Protein AF-A0A1F9UX67-F1 (afdb_monomer_lite)

pLDDT: mean 84.59, std 18.16, range [32.81, 98.56]

Secondary structure (DSSP, 8-state):
----------PPPGGGBPPPPTTPEEEEEEEEESSPEEP--S---TTSHHHHHHHHHHH-SS--HHHHHHHHHHHHHHT--EETTTEEEEEHHHHHHHHHHHHGGGT-HHHHHHHEEESBSEEEPB-SS--SHHHHHHHT-EEEEEEE--SSS-SEEEEEEEEESS-EEEEEEEE-TTTS-HHHHHHHHHHHTTT-SSSSBHHHH--SB--EEEEE-S---BPP---TT------HHHHHHHHHHHHHHHT--

Foldseek 3Di:
DDDDPPPPPQDDWQVQFDDFDAQWKKWKKKWWDPFKAWFADPPADCPDPLNVLLVVLVPDPDADPVSVVSNQLSLAVSRFCQDPQQFGWDAQVQVLVLLLVLLVVVPLSVLSVPWKDFGGRTWRKDDPFDRDSVRQVVVPQKDWDWDADPDPDGDTDIHITGIGGTIMTMIMMIGNCVRANPVSSVSSQQSSLCFFTHPQTCNPNVHDHRHTDMDIDPDIDRDDDPPPDPDPDTDPSRVVVVVVVVVVVVVVD

Sequence (253 aa):
MKGKNEEQKVVVPSWYRRVVPEGYVRADLHLEGRSPLLMNSGETDPDSDDYRAFEALSKARSKTVEQKAQLRRLEWSLALYLDADLGPYIPAKNVQEMLRESATKWRRGADVSRSLVVVEYRIPLLYDGPRDEAGLWAAGYRYTTLVANAGAGSGRVQRCRPEFADWSLDATLAFDPEDLDEHLLRMVVERSQKYGLGDYRQGKSGGPYGAFAASLSESYTVLGDPTPNGEKVRDATEEKAHAVKVARIQTVT

Structure (mmCIF, N/CA/C/O backbone):
data_AF-A0A1F9UX67-F1
#
_entry.id   AF-A0A1F9UX67-F1
#
loop_
_atom_site.group_PDB
_atom_site.id
_atom_site.type_symbol
_atom_site.label_atom_id
_atom_site.label_alt_id
_atom_site.label_comp_id
_atom_site.label_asym_id
_atom_site.label_entity_id
_atom_site.label_seq_id
_atom_site.pdbx_PDB_ins_code
_atom_site.Cartn_x
_atom_site.Cartn_y
_atom_site.Cartn_z
_atom_site.occupancy
_atom_site.B_iso_or_equiv
_atom_site.auth_seq_id
_atom_site.auth_comp_id
_atom_site.auth_asym_id
_atom_site.auth_atom_id
_atom_site.pdbx_PDB_model_num
ATOM 1 N N . MET A 1 1 ? 1.103 -36.429 4.618 1.00 34.00 1 MET A N 1
ATOM 2 C CA . MET A 1 1 ? 0.504 -36.282 3.275 1.00 34.00 1 MET A CA 1
ATOM 3 C C . MET A 1 1 ? 0.589 -34.814 2.8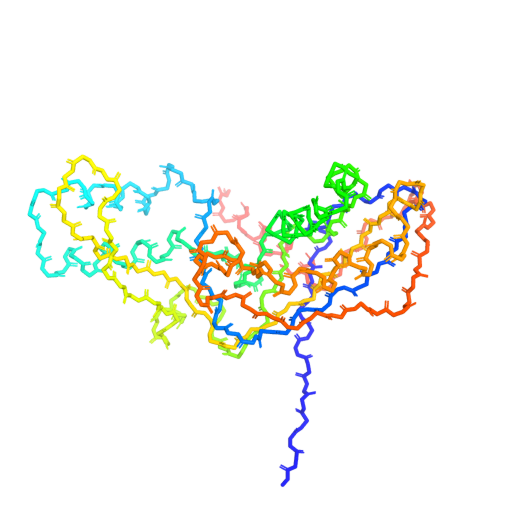97 1.00 34.00 1 MET A C 1
ATOM 5 O O . MET A 1 1 ? 0.012 -33.998 3.599 1.00 34.00 1 MET A O 1
ATOM 9 N N . LYS A 1 2 ? 1.407 -34.472 1.895 1.00 33.38 2 LYS A N 1
ATOM 10 C CA . LYS A 1 2 ? 1.588 -33.094 1.416 1.00 33.38 2 LYS A CA 1
ATOM 11 C C . LYS A 1 2 ? 0.414 -32.753 0.493 1.00 33.38 2 LYS A C 1
ATOM 13 O O . LYS A 1 2 ? 0.302 -33.349 -0.574 1.00 33.38 2 LYS A O 1
ATOM 18 N N . GLY A 1 3 ? -0.479 -31.875 0.946 1.00 34.06 3 GLY A N 1
ATOM 19 C CA . GLY A 1 3 ? -1.544 -31.303 0.123 1.00 34.06 3 GLY A CA 1
ATOM 20 C C . GLY A 1 3 ? -0.951 -30.310 -0.871 1.00 34.06 3 GLY A C 1
ATOM 21 O O . GLY A 1 3 ? -0.050 -29.552 -0.523 1.00 34.06 3 GLY A O 1
ATOM 22 N N . LYS A 1 4 ? -1.405 -30.387 -2.121 1.00 32.81 4 LYS A N 1
ATOM 23 C CA . LYS A 1 4 ? -1.006 -29.514 -3.226 1.00 32.81 4 LYS A CA 1
ATOM 24 C C . LYS A 1 4 ? -1.393 -28.064 -2.905 1.00 32.81 4 LYS A C 1
ATOM 26 O O . LYS A 1 4 ? -2.566 -27.803 -2.665 1.00 32.81 4 LYS A O 1
ATOM 31 N N . ASN A 1 5 ? -0.424 -27.150 -2.951 1.00 33.84 5 ASN A N 1
ATOM 32 C CA . ASN A 1 5 ? -0.686 -25.726 -3.154 1.00 33.84 5 ASN A CA 1
ATOM 33 C C . ASN A 1 5 ? -1.224 -25.567 -4.582 1.00 33.84 5 ASN A C 1
ATOM 35 O O . ASN A 1 5 ? -0.446 -25.530 -5.533 1.00 33.84 5 ASN A O 1
ATOM 39 N N . GLU A 1 6 ? -2.543 -25.539 -4.749 1.00 34.16 6 GLU A N 1
ATOM 40 C CA . GLU A 1 6 ? -3.128 -24.859 -5.902 1.00 34.16 6 GLU A CA 1
ATOM 41 C C . GLU A 1 6 ? -3.001 -23.360 -5.622 1.00 34.16 6 GLU A C 1
ATOM 43 O O . GLU A 1 6 ? -3.746 -22.804 -4.819 1.00 34.16 6 GLU A O 1
ATOM 48 N N . GLU A 1 7 ? -2.000 -22.719 -6.232 1.00 38.84 7 GLU A N 1
ATOM 49 C CA . GLU A 1 7 ? -1.926 -21.261 -6.320 1.00 38.84 7 GLU A CA 1
ATOM 50 C C . GLU A 1 7 ? -3.250 -20.762 -6.906 1.00 38.84 7 GLU A C 1
ATOM 52 O O . GLU A 1 7 ? -3.538 -20.963 -8.089 1.00 38.84 7 GLU A O 1
ATOM 57 N N . GLN A 1 8 ? -4.085 -20.128 -6.079 1.00 39.56 8 GLN A N 1
ATOM 58 C CA . GLN A 1 8 ? -5.226 -19.366 -6.567 1.00 39.56 8 GLN A CA 1
ATOM 59 C C . GLN A 1 8 ? -4.688 -18.186 -7.375 1.00 39.56 8 GLN A C 1
ATOM 61 O O . GLN A 1 8 ? -4.456 -17.097 -6.853 1.00 39.56 8 GLN A O 1
ATOM 66 N N . LYS A 1 9 ? -4.463 -18.410 -8.669 1.00 43.53 9 LYS A N 1
ATOM 67 C CA . LYS A 1 9 ? -4.059 -17.364 -9.600 1.00 43.53 9 LYS A CA 1
ATOM 68 C C . LYS A 1 9 ? -5.270 -16.469 -9.848 1.00 43.53 9 LYS A C 1
ATOM 70 O O . LYS A 1 9 ? -6.136 -16.787 -10.662 1.00 43.53 9 LYS A O 1
ATOM 75 N N . VAL A 1 10 ? -5.372 -15.379 -9.091 1.00 54.31 10 VAL A N 1
ATOM 76 C CA . VAL A 1 10 ? -6.428 -14.380 -9.278 1.00 54.31 10 VAL A CA 1
ATOM 77 C C . VAL A 1 10 ? -6.214 -13.715 -10.638 1.00 54.31 10 VAL A C 1
ATOM 79 O O . VAL A 1 10 ? -5.208 -13.046 -10.864 1.00 54.31 10 VAL A O 1
ATOM 82 N N . VAL A 1 11 ? -7.142 -13.925 -11.573 1.00 56.88 11 VAL A N 1
ATOM 83 C CA . VAL A 1 11 ? -7.076 -13.327 -12.913 1.00 56.88 11 VAL A CA 1
ATOM 84 C C . VAL A 1 11 ? -7.574 -11.886 -12.837 1.00 56.88 11 VAL A C 1
ATOM 86 O O . VAL A 1 11 ? -8.738 -11.653 -12.521 1.00 56.88 11 VAL A O 1
ATOM 89 N N . VAL A 1 12 ? -6.703 -10.922 -13.147 1.00 57.09 12 VAL A N 1
ATOM 90 C CA . VAL A 1 12 ? -7.064 -9.498 -13.229 1.00 57.09 12 VAL A CA 1
ATOM 91 C C . VAL A 1 12 ? -7.712 -9.204 -14.590 1.00 57.09 12 VAL A C 1
ATOM 93 O O . VAL A 1 12 ? -7.031 -9.378 -15.610 1.00 57.09 12 VAL A O 1
ATOM 96 N N . PRO A 1 13 ? -8.977 -8.730 -14.629 1.00 63.38 13 PRO A N 1
ATOM 97 C CA . PRO A 1 13 ? -9.662 -8.364 -15.872 1.00 63.38 13 PRO A CA 1
ATOM 98 C C . PRO A 1 13 ? -8.884 -7.326 -16.695 1.00 63.38 13 PRO A C 1
ATOM 100 O O . PRO A 1 13 ? -8.295 -6.401 -16.129 1.00 63.38 13 PRO A O 1
ATOM 103 N N . SER A 1 14 ? -8.922 -7.392 -18.031 1.00 54.53 14 SER A N 1
ATOM 104 C CA . SER A 1 14 ? -8.132 -6.483 -18.883 1.00 54.53 14 SER A CA 1
ATOM 105 C C . SER A 1 14 ? -8.503 -5.006 -18.765 1.00 54.53 14 SER A C 1
ATOM 107 O O . SER A 1 14 ? -7.655 -4.160 -19.029 1.00 54.53 14 SER A O 1
ATOM 109 N N . TRP A 1 15 ? -9.726 -4.648 -18.355 1.00 59.50 15 TRP A N 1
ATOM 110 C CA . TRP A 1 15 ? -10.087 -3.235 -18.139 1.00 59.50 15 TRP A CA 1
ATOM 111 C C . TRP A 1 15 ? -9.458 -2.634 -16.881 1.00 59.50 15 TRP A C 1
ATOM 113 O O . TRP A 1 15 ? -9.508 -1.420 -16.706 1.00 59.50 15 TRP A O 1
ATOM 123 N N . TYR A 1 16 ? -8.864 -3.459 -16.017 1.00 63.25 16 TYR A N 1
ATOM 124 C CA . TYR A 1 16 ? -8.011 -2.982 -14.937 1.00 63.25 16 TYR A CA 1
ATOM 125 C C . TYR A 1 16 ? -6.567 -2.777 -15.387 1.00 63.25 16 TYR A C 1
ATOM 127 O O . TYR A 1 16 ? -5.761 -2.338 -14.576 1.00 63.25 16 TYR A O 1
ATOM 135 N N . ARG A 1 17 ? -6.213 -3.057 -16.646 1.00 75.75 17 ARG A N 1
ATOM 136 C CA . ARG A 1 17 ? -4.850 -2.861 -17.140 1.00 75.75 17 ARG A CA 1
ATOM 137 C C . ARG A 1 17 ? -4.680 -1.472 -17.739 1.00 75.75 17 ARG A C 1
ATOM 139 O O . ARG A 1 17 ? -5.518 -0.997 -18.504 1.00 75.75 17 ARG A O 1
ATOM 146 N N . ARG A 1 18 ? -3.574 -0.820 -17.396 1.00 77.56 18 ARG A N 1
ATOM 147 C CA . ARG A 1 18 ? -3.122 0.416 -18.030 1.00 77.56 18 ARG A CA 1
ATOM 148 C C . ARG A 1 18 ? -2.634 0.112 -19.443 1.00 77.56 18 ARG A C 1
ATOM 150 O O . ARG A 1 18 ? -2.063 -0.948 -19.699 1.00 77.56 18 ARG A O 1
ATOM 157 N N . VAL A 1 19 ? -2.836 1.071 -20.345 1.00 79.38 19 VAL A N 1
ATOM 158 C CA . VAL A 1 19 ? -2.197 1.044 -21.664 1.00 79.38 19 VAL A CA 1
ATOM 159 C C . VAL A 1 19 ? -0.695 1.171 -21.447 1.00 79.38 19 VAL A C 1
ATOM 161 O O . VAL A 1 19 ? -0.238 2.111 -20.797 1.00 79.38 19 VAL A O 1
ATOM 164 N N . VAL A 1 20 ? 0.052 0.202 -21.962 1.00 83.81 20 VAL A N 1
ATOM 165 C CA . VAL A 1 20 ? 1.512 0.213 -21.937 1.00 83.81 20 VAL A CA 1
ATOM 166 C C . VAL A 1 20 ? 1.990 0.738 -23.290 1.00 83.81 20 VAL A C 1
ATOM 168 O O . VAL A 1 20 ? 1.523 0.212 -24.303 1.00 83.81 20 VAL A O 1
ATOM 171 N N . PRO A 1 21 ? 2.859 1.764 -23.330 1.00 82.06 21 PRO A N 1
ATOM 172 C CA . PRO A 1 21 ? 3.414 2.246 -24.587 1.00 82.06 21 PRO A CA 1
ATOM 173 C C . PRO A 1 21 ? 4.214 1.163 -25.320 1.00 82.06 21 PRO A C 1
ATOM 175 O O . PRO A 1 21 ? 4.716 0.212 -24.717 1.00 82.06 21 PRO A O 1
ATOM 178 N N . GLU A 1 22 ? 4.326 1.322 -26.633 1.00 81.88 22 GLU A N 1
ATOM 179 C CA . GLU A 1 22 ? 5.158 0.465 -27.477 1.00 81.88 22 GLU A CA 1
ATOM 180 C C . GLU A 1 22 ? 6.637 0.557 -27.063 1.00 81.88 22 GLU A C 1
ATOM 182 O O . GLU A 1 22 ? 7.082 1.581 -26.544 1.00 81.88 22 GLU A O 1
ATOM 187 N N . GLY A 1 23 ? 7.396 -0.527 -27.248 1.00 84.62 23 GLY A N 1
ATOM 188 C CA . GLY A 1 23 ? 8.825 -0.573 -26.917 1.00 84.62 23 GLY A CA 1
ATOM 189 C C . GLY A 1 23 ? 9.136 -0.778 -25.431 1.00 84.62 23 GLY A C 1
ATOM 190 O O . GLY A 1 23 ? 10.286 -1.041 -25.079 1.00 84.62 23 GLY A O 1
ATOM 191 N N . TYR A 1 24 ? 8.126 -0.741 -24.557 1.00 91.06 24 TYR A N 1
ATOM 192 C CA . TYR A 1 24 ? 8.314 -1.032 -23.139 1.00 91.06 24 TYR A CA 1
ATOM 193 C C . TYR A 1 24 ? 8.654 -2.509 -22.917 1.00 91.06 24 TYR A C 1
ATOM 195 O O . TYR A 1 24 ? 8.110 -3.420 -23.554 1.00 91.06 24 TYR A O 1
ATOM 203 N N . VAL A 1 25 ? 9.520 -2.741 -21.938 1.00 90.75 25 VAL A N 1
ATOM 204 C CA . VAL A 1 25 ? 9.939 -4.066 -21.487 1.00 90.75 25 VAL A CA 1
ATOM 205 C C . VAL A 1 25 ? 9.123 -4.464 -20.263 1.00 90.75 25 VAL A C 1
ATOM 207 O O . VAL A 1 25 ? 8.974 -3.672 -19.332 1.00 90.75 25 VAL A O 1
ATOM 210 N N . ARG A 1 26 ? 8.590 -5.692 -20.242 1.00 90.38 26 ARG A N 1
ATOM 211 C CA . ARG A 1 26 ? 7.876 -6.228 -19.071 1.00 90.38 26 ARG A CA 1
ATOM 212 C C . ARG A 1 26 ? 8.790 -6.929 -18.076 1.00 90.38 26 ARG A C 1
ATOM 214 O O . ARG A 1 26 ? 9.755 -7.566 -18.477 1.00 90.38 26 ARG A O 1
ATOM 221 N N . ALA A 1 27 ? 8.424 -6.871 -16.800 1.00 91.50 27 ALA A N 1
ATOM 222 C CA . ALA A 1 27 ? 9.000 -7.670 -15.726 1.00 91.50 27 ALA A CA 1
ATOM 223 C C . ALA A 1 27 ? 7.916 -8.011 -14.695 1.00 91.50 27 ALA A C 1
ATOM 225 O O . ALA A 1 27 ? 7.171 -7.118 -14.292 1.00 91.50 27 ALA A O 1
ATOM 226 N N . ASP A 1 28 ? 7.843 -9.257 -14.230 1.00 94.06 28 ASP A N 1
ATOM 227 C CA . ASP A 1 28 ? 6.903 -9.616 -13.165 1.00 94.06 28 ASP A CA 1
ATOM 228 C C . ASP A 1 28 ? 7.559 -9.420 -11.798 1.00 94.06 28 ASP A C 1
ATOM 230 O O . ASP A 1 28 ? 8.656 -9.918 -11.537 1.00 94.06 28 ASP A O 1
ATOM 234 N N . LEU A 1 29 ? 6.883 -8.657 -10.941 1.00 96.38 29 LEU A N 1
ATOM 235 C CA . LEU A 1 29 ? 7.265 -8.347 -9.571 1.00 96.38 29 LEU A CA 1
ATOM 236 C C . LEU A 1 29 ? 6.445 -9.201 -8.612 1.00 96.38 29 LEU A C 1
ATOM 238 O O . LEU A 1 29 ? 5.222 -9.083 -8.575 1.00 96.38 29 LEU A O 1
ATOM 242 N N . HIS A 1 30 ? 7.137 -9.956 -7.768 1.00 97.62 30 HIS A N 1
ATOM 243 C CA . HIS A 1 30 ? 6.536 -10.651 -6.639 1.00 97.62 30 HIS A CA 1
ATOM 244 C C . HIS A 1 30 ? 6.985 -10.009 -5.326 1.00 97.62 30 HIS A C 1
ATOM 246 O O . HIS A 1 30 ? 8.184 -9.784 -5.118 1.00 97.62 30 HIS A O 1
ATOM 252 N N . LEU A 1 31 ? 6.032 -9.731 -4.433 1.00 98.25 31 LEU A N 1
ATOM 253 C CA . LEU A 1 31 ? 6.299 -9.308 -3.058 1.00 98.25 31 LEU A CA 1
ATOM 254 C C . LEU A 1 31 ? 5.730 -10.338 -2.079 1.00 98.25 31 LEU A C 1
ATOM 256 O O . LEU A 1 31 ? 4.528 -10.590 -2.081 1.00 98.25 31 LEU A O 1
ATOM 260 N N . GLU A 1 32 ? 6.576 -10.858 -1.193 1.00 98.38 32 GLU A N 1
ATOM 261 C CA . GLU A 1 32 ? 6.197 -11.776 -0.113 1.00 98.38 32 GLU A CA 1
ATOM 262 C C . GLU A 1 32 ? 6.297 -11.056 1.237 1.00 98.38 32 GLU A C 1
ATOM 264 O O . GLU A 1 32 ? 7.384 -10.626 1.638 1.00 98.38 32 GLU A O 1
ATOM 269 N N . GLY A 1 33 ? 5.181 -10.923 1.953 1.00 98.12 33 GLY A N 1
ATOM 270 C CA . GLY A 1 33 ? 5.116 -10.262 3.252 1.00 98.12 33 GLY A CA 1
ATOM 271 C C . GLY A 1 33 ? 6.052 -10.885 4.294 1.00 98.12 33 GLY A C 1
ATOM 272 O O . GLY A 1 33 ? 6.141 -12.099 4.456 1.00 98.12 33 GLY A O 1
ATOM 273 N N . ARG A 1 34 ? 6.766 -10.032 5.030 1.00 97.88 34 ARG A N 1
ATOM 274 C CA . ARG A 1 34 ? 7.631 -10.383 6.177 1.00 97.88 34 ARG A CA 1
ATOM 275 C C . ARG A 1 34 ? 7.162 -9.739 7.484 1.00 97.88 34 ARG A C 1
ATOM 277 O O . ARG A 1 34 ? 7.695 -10.040 8.548 1.00 97.88 34 ARG A O 1
ATOM 284 N N . SER A 1 35 ? 6.185 -8.843 7.404 1.00 97.62 35 SER A N 1
ATOM 285 C CA . SER A 1 35 ? 5.411 -8.338 8.534 1.00 97.62 35 SER A CA 1
ATOM 286 C C . SER A 1 35 ? 3.985 -8.018 8.076 1.00 97.62 35 SER A C 1
ATOM 288 O O . SER A 1 35 ? 3.759 -7.915 6.863 1.00 97.62 35 SER A O 1
ATOM 290 N N . PRO A 1 36 ? 3.027 -7.839 9.005 1.00 97.94 36 PRO A N 1
ATOM 291 C CA . PRO A 1 36 ? 1.651 -7.550 8.636 1.00 97.94 36 PRO A CA 1
ATOM 292 C C . PRO A 1 36 ? 1.540 -6.306 7.754 1.00 97.94 36 PRO A C 1
ATOM 294 O O . PRO A 1 36 ? 2.243 -5.312 7.956 1.00 97.94 36 PRO A O 1
ATOM 297 N N . LEU A 1 37 ? 0.638 -6.346 6.781 1.00 98.31 37 LEU A N 1
ATOM 298 C CA . LEU A 1 37 ? 0.294 -5.207 5.944 1.00 98.31 37 LEU A CA 1
ATOM 299 C C . LEU A 1 37 ? -0.857 -4.435 6.583 1.00 98.31 37 LEU A C 1
ATOM 301 O O . LEU A 1 37 ? -1.941 -4.981 6.786 1.00 98.31 37 LEU A O 1
ATOM 305 N N . LEU A 1 38 ? -0.639 -3.145 6.829 1.00 97.31 38 LEU A N 1
ATOM 306 C CA . LEU A 1 38 ? -1.680 -2.230 7.278 1.00 97.31 38 LEU A CA 1
ATOM 307 C C . LEU A 1 38 ? -2.227 -1.437 6.087 1.00 97.31 38 LEU A C 1
ATOM 309 O O . LEU A 1 38 ? -1.467 -0.778 5.371 1.00 97.31 38 LEU A O 1
ATOM 313 N N . MET A 1 39 ? -3.543 -1.466 5.882 1.00 97.38 39 MET A N 1
ATOM 314 C CA . MET A 1 39 ? -4.195 -0.641 4.864 1.00 97.38 39 MET A CA 1
ATOM 315 C C . MET A 1 39 ? -4.680 0.686 5.438 1.00 97.38 39 MET A C 1
ATOM 317 O O . MET A 1 39 ? -5.103 0.776 6.589 1.00 97.38 39 MET A O 1
ATOM 321 N N . ASN A 1 40 ? -4.649 1.716 4.597 1.00 95.06 40 ASN A N 1
ATOM 322 C CA . ASN A 1 40 ? -5.271 3.008 4.854 1.00 95.06 40 ASN A CA 1
ATOM 323 C C . ASN A 1 40 ? -5.654 3.627 3.505 1.00 95.06 40 ASN A C 1
ATOM 325 O O . ASN A 1 40 ? -4.858 4.344 2.893 1.00 95.06 40 ASN A O 1
ATOM 329 N N . SER A 1 41 ? -6.829 3.250 3.001 1.00 94.56 41 SER A N 1
ATOM 330 C CA . SER A 1 41 ? -7.336 3.721 1.716 1.00 94.56 41 SER A CA 1
ATOM 331 C C . SER A 1 41 ? -7.487 5.238 1.687 1.00 94.56 41 SER A C 1
ATOM 333 O O . SER A 1 41 ? -8.024 5.849 2.608 1.00 94.56 41 SER A O 1
ATOM 335 N N . GLY A 1 42 ? -6.968 5.839 0.616 1.00 87.44 42 GLY A N 1
ATOM 336 C CA . GLY A 1 42 ? -7.213 7.234 0.252 1.00 87.44 42 GLY A CA 1
ATOM 337 C C . GLY A 1 42 ? -8.228 7.379 -0.884 1.00 87.44 42 GLY A C 1
ATOM 338 O O . GLY A 1 42 ? -8.345 8.466 -1.436 1.00 87.44 42 GLY A O 1
ATOM 339 N N . GLU A 1 43 ? -8.898 6.288 -1.269 1.00 87.56 43 GLU A N 1
ATOM 340 C CA . GLU A 1 43 ? -9.853 6.226 -2.389 1.00 87.56 43 GLU A CA 1
ATOM 341 C C . GLU A 1 43 ? -11.316 6.284 -1.918 1.00 87.56 43 GLU A C 1
ATOM 343 O O . GLU A 1 43 ? -12.232 6.112 -2.716 1.00 87.56 43 GLU A O 1
ATOM 348 N N . THR A 1 44 ? -11.542 6.516 -0.622 1.00 86.75 44 THR A N 1
ATOM 349 C CA . THR A 1 44 ? -12.874 6.679 -0.038 1.00 86.75 44 THR A CA 1
ATOM 350 C C . THR A 1 44 ? -13.650 7.805 -0.718 1.00 86.75 44 THR A C 1
ATOM 352 O O . THR A 1 44 ? -13.160 8.932 -0.794 1.00 86.75 44 THR A O 1
ATOM 355 N N . ASP A 1 45 ? -14.883 7.518 -1.133 1.00 88.69 45 ASP A N 1
ATOM 356 C CA . ASP A 1 45 ? -15.810 8.531 -1.634 1.00 88.69 45 ASP A CA 1
ATOM 357 C C . ASP A 1 45 ? -16.319 9.417 -0.475 1.00 88.69 45 ASP A C 1
ATOM 359 O O . ASP A 1 45 ? -17.013 8.906 0.418 1.00 88.69 45 ASP A O 1
ATOM 363 N N . PRO A 1 46 ? -15.998 10.727 -0.457 1.00 88.62 46 PRO A N 1
ATOM 364 C CA . PRO A 1 46 ? -16.451 11.642 0.588 1.00 88.62 46 PRO A CA 1
ATOM 365 C C . PRO A 1 46 ? -17.967 11.892 0.566 1.00 88.62 46 PRO A C 1
ATOM 367 O O . PRO A 1 46 ? -18.515 12.390 1.549 1.00 88.62 46 PRO A O 1
ATOM 370 N N . ASP A 1 47 ? -18.660 11.545 -0.520 1.00 91.12 47 ASP A N 1
ATOM 371 C CA . ASP A 1 47 ? -20.113 11.675 -0.632 1.00 91.12 47 ASP A CA 1
ATOM 372 C C . ASP A 1 47 ? -20.875 10.394 -0.279 1.00 91.12 47 ASP A C 1
ATOM 374 O O . ASP A 1 47 ? -22.108 10.414 -0.215 1.00 91.12 47 ASP A O 1
ATOM 378 N N . SER A 1 48 ? -20.162 9.306 0.021 1.00 92.62 48 SER A N 1
ATOM 379 C CA . SER A 1 48 ? -20.775 8.050 0.449 1.00 92.62 48 SER A CA 1
ATOM 380 C C . SER A 1 48 ? -21.491 8.178 1.797 1.00 92.62 48 SER A C 1
ATOM 382 O O . SER A 1 48 ? -21.072 8.914 2.700 1.00 92.62 48 SER A O 1
ATOM 384 N N . ASP A 1 49 ? -22.564 7.403 1.963 1.00 94.75 49 ASP A N 1
ATOM 385 C CA . ASP A 1 49 ? -23.320 7.355 3.217 1.00 94.75 49 ASP A CA 1
ATOM 386 C C . ASP A 1 49 ? -22.444 6.905 4.394 1.00 94.75 49 ASP A C 1
ATOM 388 O O . ASP A 1 49 ? -22.543 7.466 5.489 1.00 94.75 49 ASP A O 1
ATOM 392 N N . ASP A 1 50 ? -21.522 5.968 4.162 1.00 93.31 50 ASP A N 1
ATOM 393 C CA . ASP A 1 50 ? -20.580 5.496 5.179 1.00 93.31 50 ASP A CA 1
ATOM 394 C C . ASP A 1 50 ? -19.603 6.591 5.619 1.00 93.31 50 ASP A C 1
ATOM 396 O O . ASP A 1 50 ? -19.348 6.742 6.820 1.00 93.31 50 ASP A O 1
ATOM 400 N N . TYR A 1 51 ? -19.091 7.405 4.687 1.00 94.94 51 TYR A N 1
ATOM 401 C CA . TYR A 1 51 ? -18.233 8.539 5.034 1.00 94.94 51 TYR A CA 1
ATOM 402 C C . TYR A 1 51 ? -19.000 9.603 5.824 1.00 94.94 51 TYR A C 1
ATOM 404 O O . TYR A 1 51 ? -18.523 10.072 6.861 1.00 94.94 51 TYR A O 1
ATOM 412 N N . ARG A 1 52 ? -20.226 9.940 5.404 1.00 95.12 52 ARG A N 1
ATOM 413 C CA . ARG A 1 52 ? -21.090 10.887 6.130 1.00 95.12 52 ARG A CA 1
ATOM 414 C C . ARG A 1 52 ? -21.426 10.385 7.535 1.00 95.12 52 ARG A C 1
ATOM 416 O O . ARG A 1 52 ? -21.358 11.155 8.497 1.00 95.12 52 ARG A O 1
ATOM 423 N N . ALA A 1 53 ? -21.732 9.096 7.682 1.00 95.50 53 ALA A N 1
ATOM 424 C CA . ALA A 1 53 ? -21.975 8.466 8.978 1.00 95.50 53 ALA A CA 1
ATOM 425 C C . ALA A 1 53 ? -20.719 8.485 9.865 1.00 95.50 53 ALA A C 1
ATOM 427 O O . ALA A 1 53 ? -20.802 8.797 11.059 1.00 95.50 53 ALA A O 1
ATOM 428 N N . PHE A 1 54 ? -19.547 8.205 9.286 1.00 95.69 54 PHE A N 1
ATOM 429 C CA . PHE A 1 54 ? -18.261 8.287 9.975 1.00 95.69 54 PHE A CA 1
ATOM 430 C C . PHE A 1 54 ? -17.983 9.711 10.465 1.00 95.69 54 PHE A C 1
ATOM 432 O O . PHE A 1 54 ? -17.664 9.907 11.640 1.00 95.69 54 PHE A O 1
ATOM 439 N N . GLU A 1 55 ? -18.153 10.715 9.605 1.00 94.38 55 GLU A N 1
ATOM 440 C CA . GLU A 1 55 ? -17.964 12.120 9.956 1.00 94.38 55 GLU A CA 1
ATOM 441 C C . GLU A 1 55 ? -18.898 12.553 11.089 1.00 94.38 55 GLU A C 1
ATOM 443 O O . GLU A 1 55 ? -18.432 13.114 12.087 1.00 94.38 55 GLU A O 1
ATOM 448 N N . ALA A 1 56 ? -20.195 12.256 10.967 1.00 94.38 56 ALA A N 1
ATOM 449 C CA . ALA A 1 56 ? -21.200 12.606 11.965 1.00 94.38 56 ALA A CA 1
ATOM 450 C C . ALA A 1 56 ? -20.864 12.000 13.336 1.00 94.38 56 ALA A C 1
ATOM 452 O O . ALA A 1 56 ? -20.854 12.703 14.352 1.00 94.38 56 ALA A O 1
ATOM 453 N N . LEU A 1 57 ? -20.510 10.710 13.369 1.00 94.81 57 LEU A N 1
ATOM 454 C CA . LEU A 1 57 ? -20.095 10.045 14.601 1.00 94.81 57 LEU A CA 1
ATOM 455 C C . LEU A 1 57 ? -18.786 10.628 15.132 1.00 94.81 57 LEU A C 1
ATOM 457 O O . LEU A 1 57 ? -18.703 10.930 16.322 1.00 94.81 57 LEU A O 1
ATOM 461 N N . SER A 1 58 ? -17.771 10.827 14.288 1.00 91.06 58 SER A N 1
ATOM 462 C CA . SER A 1 58 ? -16.451 11.311 14.714 1.00 91.06 58 SER A CA 1
ATOM 463 C C . SER A 1 58 ? -16.539 12.671 15.422 1.00 91.06 58 SER A C 1
ATOM 465 O O . SER A 1 58 ? -15.944 12.828 16.493 1.00 91.06 58 SER A O 1
ATOM 467 N N . LYS A 1 59 ? -17.383 13.584 14.919 1.00 90.75 59 LYS A N 1
ATOM 468 C CA . LYS A 1 59 ? -17.608 14.941 15.451 1.00 90.75 59 LYS A CA 1
ATOM 469 C C . LYS A 1 59 ? -18.533 14.983 16.680 1.00 90.75 59 LYS A C 1
ATOM 471 O O . LYS A 1 59 ? -18.569 15.996 17.377 1.00 90.75 59 LYS A O 1
ATOM 476 N N . ALA A 1 60 ? -19.247 13.899 17.000 1.00 90.44 60 ALA A N 1
ATOM 477 C CA . ALA A 1 60 ? -20.130 13.853 18.169 1.00 90.44 60 ALA A CA 1
ATOM 478 C C . ALA A 1 60 ? -19.351 14.055 19.487 1.00 90.44 60 ALA A C 1
ATOM 480 O O . ALA A 1 60 ? -18.366 13.352 19.741 1.00 90.44 60 ALA A O 1
ATOM 481 N N . ARG A 1 61 ? -19.807 14.988 20.342 1.00 85.12 61 ARG A N 1
ATOM 482 C CA . ARG A 1 61 ? -19.122 15.363 21.601 1.00 85.12 61 ARG A CA 1
ATOM 483 C C . ARG A 1 61 ? -19.008 14.209 22.595 1.00 85.12 61 ARG A C 1
ATOM 485 O O . ARG A 1 61 ? -17.968 14.035 23.221 1.00 85.12 61 ARG A O 1
ATOM 492 N N . SER A 1 62 ? -20.064 13.419 22.720 1.00 88.62 62 SER A N 1
ATOM 493 C CA . SER A 1 62 ? -20.094 12.183 23.494 1.00 88.62 62 SER A CA 1
ATOM 494 C C . SER A 1 62 ? -20.567 11.049 22.591 1.00 88.62 62 SER A C 1
ATOM 496 O O . SER A 1 62 ? -21.322 11.267 21.645 1.00 88.62 62 SER A O 1
ATOM 498 N N . LYS A 1 63 ? -20.064 9.841 22.849 1.00 91.62 63 LYS A N 1
ATOM 499 C CA . LYS A 1 63 ? -20.387 8.638 22.079 1.00 91.62 63 LYS A CA 1
ATOM 500 C C . LYS A 1 63 ? -20.715 7.507 23.044 1.00 91.62 63 LYS A C 1
ATOM 502 O O . LYS A 1 63 ? -19.926 7.268 23.968 1.00 91.62 63 LYS A O 1
ATOM 507 N N . THR A 1 64 ? -21.819 6.803 22.814 1.00 95.25 64 THR A N 1
ATOM 508 C CA . THR A 1 64 ? -22.127 5.548 23.515 1.00 95.25 64 THR A CA 1
ATOM 509 C C . THR A 1 64 ? -21.120 4.452 23.147 1.00 95.25 64 THR A C 1
ATOM 511 O O . THR A 1 64 ? -20.267 4.630 22.270 1.00 95.25 64 THR A O 1
ATOM 514 N N . VAL A 1 65 ? -21.181 3.305 23.827 1.00 93.50 65 VAL A N 1
ATOM 515 C CA . VAL A 1 65 ? -20.310 2.157 23.524 1.00 93.50 65 VAL A CA 1
ATOM 516 C C . VAL A 1 65 ? -20.569 1.644 22.103 1.00 93.50 65 VAL A C 1
ATOM 518 O O . VAL A 1 65 ? -19.627 1.365 21.360 1.00 93.50 65 VAL A O 1
ATOM 521 N N . GLU A 1 66 ? -21.832 1.626 21.698 1.00 95.88 66 GLU A N 1
ATOM 522 C CA . GLU A 1 66 ? -22.319 1.200 20.387 1.00 95.88 66 GLU A CA 1
ATOM 523 C C . GLU A 1 66 ? -21.857 2.177 19.306 1.00 95.88 66 GLU A C 1
ATOM 525 O O . GLU A 1 66 ? -21.294 1.763 18.297 1.00 95.88 66 GLU A O 1
ATOM 530 N N . GLN A 1 67 ? -21.979 3.485 19.548 1.00 95.00 67 GLN A N 1
ATOM 531 C CA . GLN A 1 67 ? -21.485 4.510 18.624 1.00 95.00 67 GLN A CA 1
ATOM 532 C C . GLN A 1 67 ? -19.963 4.445 18.449 1.00 95.00 67 GLN A C 1
ATOM 534 O O . GLN A 1 67 ? -19.458 4.651 17.348 1.00 95.00 67 GLN A O 1
ATOM 539 N N . LYS A 1 68 ? -19.209 4.124 19.511 1.00 93.62 68 LYS A N 1
ATOM 540 C CA . LYS A 1 68 ? -17.760 3.881 19.405 1.00 93.62 68 LYS A CA 1
ATOM 541 C C . LYS A 1 68 ? -17.459 2.628 18.584 1.00 93.62 68 LYS A C 1
ATOM 543 O O . LYS A 1 68 ? -16.498 2.633 17.821 1.00 93.62 68 LYS A O 1
ATOM 548 N N . ALA A 1 69 ? -18.245 1.563 18.735 1.00 94.19 69 ALA A N 1
ATOM 549 C CA . ALA A 1 69 ? -18.094 0.352 17.933 1.00 94.19 69 ALA A CA 1
ATOM 550 C C . ALA A 1 69 ? -18.401 0.607 16.452 1.00 94.19 69 ALA A C 1
ATOM 552 O O . ALA A 1 69 ? -17.594 0.231 15.602 1.00 94.19 69 ALA A O 1
ATOM 553 N N . GLN A 1 70 ? -19.486 1.325 16.162 1.00 96.06 70 GLN A N 1
ATOM 554 C CA . GLN A 1 70 ? -19.859 1.711 14.804 1.00 96.06 70 GLN A CA 1
ATOM 555 C C . GLN A 1 70 ? -18.801 2.605 14.160 1.00 96.06 70 GLN A C 1
ATOM 557 O O . GLN A 1 70 ? -18.399 2.364 13.026 1.00 96.06 70 GLN A O 1
ATOM 562 N N . LEU A 1 71 ? -18.280 3.590 14.899 1.00 95.56 71 LEU A N 1
ATOM 563 C CA . LEU A 1 71 ? -17.217 4.457 14.399 1.00 95.56 71 LEU A CA 1
ATOM 564 C C . LEU A 1 71 ? -15.975 3.653 13.992 1.00 95.56 71 LEU A C 1
ATOM 566 O O . LEU A 1 71 ? -15.411 3.913 12.937 1.00 95.56 71 LEU A O 1
ATOM 570 N N . ARG A 1 72 ? -15.575 2.651 14.789 1.00 95.62 72 ARG A N 1
ATOM 571 C CA . ARG A 1 72 ? -14.454 1.760 14.437 1.00 95.62 72 ARG A CA 1
ATOM 572 C C . ARG A 1 72 ? -14.746 0.923 13.197 1.00 95.62 72 ARG A C 1
ATOM 574 O O . ARG A 1 72 ? -13.852 0.749 12.378 1.00 95.62 72 ARG A O 1
ATOM 581 N N . ARG A 1 73 ? -15.970 0.401 13.066 1.00 96.75 73 ARG A N 1
ATOM 582 C CA . ARG A 1 73 ? -16.386 -0.399 11.906 1.00 96.75 73 ARG A CA 1
ATOM 583 C C . ARG A 1 73 ? -16.337 0.412 10.614 1.00 96.75 73 ARG A C 1
ATOM 585 O O . ARG A 1 73 ? -15.830 -0.098 9.617 1.00 96.75 73 ARG A O 1
ATOM 592 N N . LEU A 1 74 ? -16.846 1.644 10.652 1.00 96.75 74 LEU A N 1
ATOM 593 C CA . LEU A 1 74 ? -16.825 2.572 9.522 1.00 96.75 74 LEU A CA 1
ATOM 594 C C . LEU A 1 74 ? -15.395 2.994 9.193 1.00 96.75 74 LEU A C 1
ATOM 596 O O . LEU A 1 74 ? -14.982 2.904 8.049 1.00 96.75 74 LEU A O 1
ATOM 600 N N . GLU A 1 75 ? -14.603 3.372 10.199 1.00 96.38 75 GLU A N 1
ATOM 601 C CA . GLU A 1 75 ? -13.202 3.746 9.987 1.00 96.38 75 GLU A CA 1
ATOM 602 C C . GLU A 1 75 ? -12.392 2.620 9.328 1.00 96.38 75 GLU A C 1
ATOM 604 O O . GLU A 1 75 ? -11.593 2.874 8.430 1.00 96.38 75 GLU A O 1
ATOM 609 N N . TRP A 1 76 ? -12.610 1.380 9.769 1.00 97.88 76 TRP A N 1
ATOM 610 C CA . TRP A 1 76 ? -11.986 0.199 9.186 1.00 97.88 76 TRP A CA 1
ATOM 611 C C . TRP A 1 76 ? -12.435 -0.029 7.737 1.00 97.88 76 TRP A C 1
ATOM 613 O O . TRP A 1 76 ? -11.581 -0.259 6.886 1.00 97.88 76 TRP A O 1
ATOM 623 N N . SER A 1 77 ? -13.740 0.090 7.456 1.00 96.75 77 SER A N 1
ATOM 624 C CA . SER A 1 77 ? -14.310 -0.085 6.110 1.00 96.75 77 SER A CA 1
ATOM 625 C C . SER A 1 77 ? -13.734 0.929 5.129 1.00 96.75 77 SER A C 1
ATOM 627 O O . SER A 1 77 ? -13.151 0.564 4.114 1.00 96.75 77 SER A O 1
ATOM 629 N N . LEU A 1 78 ? -13.786 2.212 5.499 1.00 96.31 78 LEU A N 1
ATOM 630 C CA . LEU A 1 78 ? -13.306 3.312 4.665 1.00 96.31 78 LEU A CA 1
ATOM 631 C C . LEU A 1 78 ? -11.796 3.215 4.406 1.00 96.31 78 LEU A C 1
ATOM 633 O O . LEU A 1 78 ? -11.321 3.705 3.389 1.00 96.31 78 LEU A O 1
ATOM 637 N N . ALA A 1 79 ? -11.039 2.570 5.300 1.00 96.75 79 ALA A N 1
ATOM 638 C CA . ALA A 1 79 ? -9.605 2.350 5.154 1.00 96.75 79 ALA A CA 1
ATOM 639 C C . ALA A 1 79 ? -9.236 1.096 4.334 1.00 96.75 79 ALA A C 1
ATOM 641 O O . ALA A 1 79 ? -8.048 0.900 4.059 1.00 96.75 79 ALA A O 1
ATOM 642 N N . LEU A 1 80 ? -10.198 0.254 3.952 1.00 97.38 80 LEU A N 1
ATOM 643 C CA . LEU A 1 80 ? -9.966 -0.976 3.199 1.00 97.38 80 LEU A CA 1
ATOM 644 C C . LEU A 1 80 ? -9.898 -0.693 1.694 1.00 97.38 80 LEU A C 1
ATOM 646 O O . LEU A 1 80 ? -10.779 -0.057 1.123 1.00 97.38 80 LEU A O 1
ATOM 650 N N . TYR A 1 81 ? -8.856 -1.196 1.033 1.00 97.44 81 TYR A N 1
ATOM 651 C CA . TYR A 1 81 ? -8.847 -1.300 -0.425 1.00 97.44 81 TYR A CA 1
ATOM 652 C C . TYR A 1 81 ? -9.616 -2.560 -0.813 1.00 97.44 81 TYR A C 1
ATOM 654 O O . TYR A 1 81 ? -9.068 -3.659 -0.736 1.00 97.44 81 TYR A O 1
ATOM 662 N N . LEU A 1 82 ? -10.887 -2.404 -1.183 1.00 95.62 82 LEU A N 1
ATOM 663 C CA . LEU A 1 82 ? -11.772 -3.506 -1.543 1.00 95.62 82 LEU A CA 1
ATOM 664 C C . LEU A 1 82 ? -12.406 -3.263 -2.908 1.00 95.62 82 LEU A C 1
ATOM 666 O O . LEU A 1 82 ? -12.984 -2.209 -3.160 1.00 95.62 82 LEU A O 1
ATOM 670 N N . ASP A 1 83 ? -12.303 -4.256 -3.779 1.00 93.19 83 ASP A N 1
ATOM 671 C CA . ASP A 1 83 ? -12.998 -4.293 -5.056 1.00 93.19 83 ASP A CA 1
ATOM 672 C C . ASP A 1 83 ? -14.059 -5.396 -5.016 1.00 93.19 83 ASP A C 1
ATOM 674 O O . ASP A 1 83 ? -13.839 -6.451 -4.422 1.00 93.19 83 ASP A O 1
ATOM 678 N N . ALA A 1 84 ? -15.215 -5.159 -5.637 1.00 89.12 84 ALA A N 1
ATOM 679 C CA . ALA A 1 84 ? -16.328 -6.104 -5.593 1.00 89.12 84 ALA A CA 1
ATOM 680 C C . ALA A 1 84 ? -16.008 -7.442 -6.283 1.00 89.12 84 ALA A C 1
ATOM 682 O O . ALA A 1 84 ? -16.528 -8.472 -5.861 1.00 89.12 84 ALA A O 1
ATOM 683 N N . ASP A 1 85 ? -15.154 -7.427 -7.312 1.00 85.38 85 ASP A N 1
ATOM 684 C CA . ASP A 1 85 ? -14.803 -8.618 -8.086 1.00 85.38 85 ASP A CA 1
ATOM 685 C C . ASP A 1 85 ? -13.481 -9.233 -7.602 1.00 85.38 85 ASP A C 1
ATOM 687 O O . ASP A 1 85 ? -13.345 -10.455 -7.539 1.00 85.38 85 ASP A O 1
ATOM 691 N N . LEU A 1 86 ? -12.495 -8.399 -7.246 1.00 89.12 86 LEU A N 1
ATOM 692 C CA . LEU A 1 86 ? -11.165 -8.873 -6.833 1.00 89.12 86 LEU A CA 1
ATOM 693 C C . LEU A 1 86 ? -11.063 -9.172 -5.331 1.00 89.12 86 LEU A C 1
ATOM 695 O O . LEU A 1 86 ? -10.164 -9.907 -4.915 1.00 89.12 86 LEU A O 1
ATOM 699 N N . GLY A 1 87 ? -11.938 -8.611 -4.496 1.00 95.38 87 GLY A N 1
ATOM 700 C CA . GLY A 1 87 ? -11.736 -8.552 -3.049 1.00 95.38 87 GLY A CA 1
ATOM 701 C C . GLY A 1 87 ? -10.624 -7.563 -2.678 1.00 95.38 87 GLY A C 1
ATOM 702 O O . GLY A 1 87 ? -10.455 -6.549 -3.366 1.00 95.38 87 GLY A O 1
ATOM 703 N N . PRO A 1 88 ? -9.866 -7.800 -1.588 1.00 97.56 88 PRO A N 1
ATOM 704 C CA . PRO A 1 88 ? -8.813 -6.880 -1.190 1.00 97.56 88 PRO A CA 1
ATOM 705 C C . PRO A 1 88 ? -7.720 -6.745 -2.240 1.00 97.56 88 PRO A C 1
ATOM 707 O O . PRO A 1 88 ? -7.280 -7.731 -2.840 1.00 97.56 88 PRO A O 1
ATOM 710 N N . TYR A 1 89 ? -7.271 -5.512 -2.443 1.00 97.50 89 TYR A N 1
ATOM 711 C CA . TYR A 1 89 ? -6.269 -5.176 -3.446 1.00 97.50 89 TYR A CA 1
ATOM 712 C C . TYR A 1 89 ? -5.278 -4.129 -2.935 1.00 97.50 89 TYR A C 1
ATOM 714 O O . TYR A 1 89 ? -5.473 -3.497 -1.901 1.00 97.50 89 TYR A O 1
ATOM 722 N N . ILE A 1 90 ? -4.203 -3.926 -3.687 1.00 97.81 90 ILE A N 1
ATOM 723 C CA . ILE A 1 90 ? -3.285 -2.802 -3.551 1.00 97.81 90 ILE A CA 1
ATOM 724 C C . ILE A 1 90 ? -3.385 -1.942 -4.810 1.00 97.81 90 ILE A C 1
ATOM 726 O O . ILE A 1 90 ? -3.240 -2.462 -5.918 1.00 97.81 90 ILE A O 1
ATOM 730 N N . PRO A 1 91 ? -3.620 -0.625 -4.689 1.00 96.81 91 PRO A N 1
ATOM 731 C CA . PRO A 1 91 ? -3.575 0.259 -5.843 1.00 96.81 91 PRO A CA 1
ATOM 732 C C . PRO A 1 91 ? -2.188 0.267 -6.484 1.00 96.81 91 PRO A C 1
ATOM 734 O O . PRO A 1 91 ? -1.174 0.371 -5.786 1.00 96.81 91 PRO A O 1
ATOM 737 N N . ALA A 1 92 ? -2.141 0.298 -7.816 1.00 95.62 92 ALA A N 1
ATOM 738 C CA . ALA A 1 92 ? -0.909 0.434 -8.601 1.00 95.62 92 ALA A CA 1
ATOM 739 C C . ALA A 1 92 ? -0.020 1.584 -8.110 1.00 95.62 92 ALA A C 1
ATOM 741 O O . ALA A 1 92 ? 1.202 1.478 -8.041 1.00 95.62 92 ALA A O 1
ATOM 742 N N . LYS A 1 93 ? -0.664 2.693 -7.719 1.00 95.06 93 LYS A N 1
ATOM 743 C CA . LYS A 1 93 ? -0.009 3.895 -7.200 1.00 95.06 93 LYS A CA 1
ATOM 744 C C . LYS A 1 93 ? 0.835 3.601 -5.960 1.00 95.06 93 LYS A C 1
ATOM 746 O O . LYS A 1 93 ? 1.906 4.179 -5.821 1.00 95.06 93 LYS A O 1
ATOM 751 N N . ASN A 1 94 ? 0.394 2.703 -5.081 1.00 96.62 94 ASN A N 1
ATOM 752 C CA . ASN A 1 94 ? 1.137 2.381 -3.864 1.00 96.62 94 ASN A CA 1
ATOM 753 C C . ASN A 1 94 ? 2.444 1.648 -4.195 1.00 96.62 94 ASN A C 1
ATOM 755 O O . ASN A 1 94 ? 3.477 1.959 -3.602 1.00 96.62 94 ASN A O 1
ATOM 759 N N . VAL A 1 95 ? 2.414 0.737 -5.175 1.00 97.38 95 VAL A N 1
ATOM 760 C CA . VAL A 1 95 ? 3.613 0.054 -5.687 1.00 97.38 95 VAL A CA 1
ATOM 761 C C . VAL A 1 95 ? 4.513 1.032 -6.445 1.00 97.38 95 VAL A C 1
ATOM 763 O O . VAL A 1 95 ? 5.713 1.089 -6.186 1.00 97.38 95 VAL A O 1
ATOM 766 N N . GLN A 1 96 ? 3.943 1.870 -7.314 1.00 96.81 96 GLN A N 1
ATOM 767 C CA . GLN A 1 96 ? 4.700 2.859 -8.082 1.00 96.81 96 GLN A CA 1
ATOM 768 C C . GLN A 1 96 ? 5.413 3.871 -7.168 1.00 96.81 96 GLN A C 1
ATOM 770 O O . GLN A 1 96 ? 6.605 4.113 -7.342 1.00 96.81 96 GLN A O 1
ATOM 775 N N . GLU A 1 97 ? 4.738 4.411 -6.147 1.00 95.69 97 GLU A N 1
ATOM 776 C CA . GLU A 1 97 ? 5.355 5.324 -5.174 1.00 95.69 97 GLU A CA 1
ATOM 777 C C . GLU A 1 97 ? 6.412 4.636 -4.308 1.00 95.69 97 GLU A C 1
ATOM 779 O O . GLU A 1 97 ? 7.443 5.233 -4.011 1.00 95.69 97 GLU A O 1
ATOM 784 N N . MET A 1 98 ? 6.205 3.372 -3.927 1.00 96.62 98 MET A N 1
ATOM 785 C CA . MET A 1 98 ? 7.214 2.592 -3.205 1.00 96.62 98 MET A CA 1
ATOM 786 C C . MET A 1 98 ? 8.509 2.455 -4.024 1.00 96.62 98 MET A C 1
ATOM 788 O O . MET A 1 98 ? 9.602 2.702 -3.505 1.00 96.62 98 MET A O 1
ATOM 792 N N . LEU A 1 99 ? 8.403 2.107 -5.308 1.00 97.56 99 LEU A N 1
ATOM 793 C CA . LEU A 1 99 ? 9.559 2.003 -6.202 1.00 97.56 99 LEU A CA 1
ATOM 794 C C . LEU A 1 99 ? 10.189 3.382 -6.457 1.00 97.56 99 LEU A C 1
ATOM 796 O O . LEU A 1 99 ? 11.410 3.531 -6.377 1.00 97.56 99 LEU A O 1
ATOM 800 N N . ARG A 1 100 ? 9.371 4.422 -6.652 1.00 97.25 100 ARG A N 1
ATOM 801 C CA . ARG A 1 100 ? 9.824 5.812 -6.814 1.00 97.25 100 ARG A CA 1
ATOM 802 C C . ARG A 1 100 ? 10.637 6.294 -5.613 1.00 97.25 100 ARG A C 1
ATOM 804 O O . ARG A 1 100 ? 11.736 6.818 -5.790 1.00 97.25 100 ARG A O 1
ATOM 811 N N . GLU A 1 101 ? 10.117 6.104 -4.397 1.00 96.06 101 GLU A N 1
ATOM 812 C CA . GLU A 1 101 ? 10.792 6.449 -3.138 1.00 96.06 101 GLU A CA 1
ATOM 813 C C . GLU A 1 101 ? 12.124 5.703 -3.008 1.00 96.06 101 GLU A C 1
ATOM 815 O O . GLU A 1 101 ? 13.136 6.300 -2.637 1.00 96.06 101 GLU A O 1
ATOM 820 N N . SER A 1 102 ? 12.159 4.432 -3.401 1.00 96.06 102 SER A N 1
ATOM 821 C CA . SER A 1 102 ? 13.370 3.606 -3.373 1.00 96.06 102 SER A CA 1
ATOM 822 C C . SER A 1 102 ? 14.444 4.116 -4.337 1.00 96.06 102 SER A C 1
ATOM 824 O O . SER A 1 102 ? 15.623 4.193 -3.978 1.00 96.06 102 SER A O 1
ATOM 826 N N . ALA A 1 103 ? 14.035 4.560 -5.527 1.00 97.19 103 ALA A N 1
ATOM 827 C CA . ALA A 1 103 ? 14.918 5.111 -6.552 1.00 97.19 103 ALA A CA 1
ATOM 828 C C . ALA A 1 103 ? 15.527 6.475 -6.187 1.00 97.19 103 ALA A C 1
ATOM 830 O O . ALA A 1 103 ? 16.556 6.875 -6.748 1.00 97.19 103 ALA A O 1
ATOM 831 N N . THR A 1 104 ? 14.956 7.192 -5.210 1.00 96.06 104 THR A N 1
ATOM 832 C CA . THR A 1 104 ? 15.516 8.474 -4.741 1.00 96.06 104 THR A CA 1
ATOM 833 C C . THR A 1 104 ? 16.934 8.332 -4.191 1.00 96.06 104 THR A C 1
ATOM 835 O O . THR A 1 104 ? 17.711 9.285 -4.280 1.00 96.06 104 THR A O 1
ATOM 838 N N . LYS A 1 105 ? 17.330 7.135 -3.725 1.00 96.00 105 LYS A N 1
ATOM 839 C CA . LYS A 1 105 ? 18.706 6.843 -3.295 1.00 96.00 105 LYS A CA 1
ATOM 840 C C . LYS A 1 105 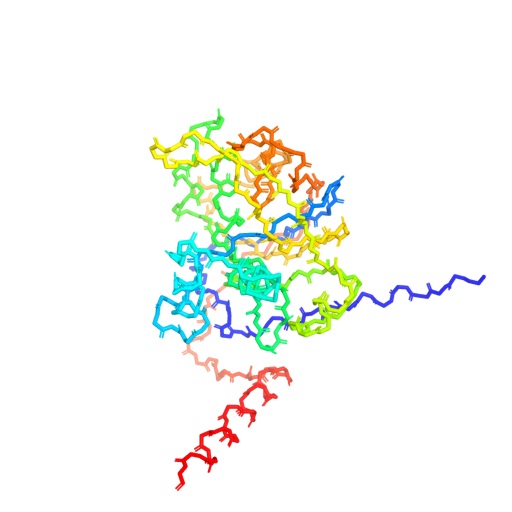? 19.742 7.157 -4.382 1.00 96.00 105 LYS A C 1
ATOM 842 O O . LYS A 1 105 ? 20.833 7.622 -4.053 1.00 96.00 105 LYS A O 1
ATOM 847 N N . TRP A 1 106 ? 19.388 6.946 -5.648 1.00 96.94 106 TRP A N 1
ATOM 848 C CA . TRP A 1 106 ? 20.232 7.235 -6.812 1.00 96.94 106 TRP A CA 1
ATOM 849 C C . TRP A 1 106 ? 19.810 8.505 -7.552 1.00 96.94 106 TRP A C 1
ATOM 851 O O . TRP A 1 106 ? 20.302 8.769 -8.641 1.00 96.94 106 TRP A O 1
ATOM 861 N N . ARG A 1 107 ? 18.899 9.302 -6.974 1.00 96.75 107 ARG A N 1
ATOM 862 C CA . ARG A 1 107 ? 18.291 10.479 -7.618 1.00 96.75 107 ARG A CA 1
ATOM 863 C C . ARG A 1 107 ? 17.545 10.140 -8.920 1.00 96.75 107 ARG A C 1
ATOM 865 O O . ARG A 1 107 ? 17.346 11.016 -9.749 1.00 96.75 107 ARG A O 1
ATOM 872 N N . ARG A 1 108 ? 17.083 8.893 -9.067 1.00 96.81 108 ARG A N 1
ATOM 873 C CA . ARG A 1 108 ? 16.342 8.388 -10.242 1.00 96.81 108 ARG A CA 1
ATOM 874 C C . ARG A 1 108 ? 14.836 8.251 -9.983 1.00 96.81 108 ARG A C 1
ATOM 876 O O . ARG A 1 108 ? 14.136 7.536 -10.684 1.00 96.81 108 ARG A O 1
ATOM 883 N N . GLY A 1 109 ? 14.315 8.927 -8.955 1.00 96.50 109 GLY A N 1
ATOM 884 C CA . GLY A 1 109 ? 12.881 8.892 -8.642 1.00 96.50 109 GLY A CA 1
ATOM 885 C C . GLY A 1 109 ? 12.012 9.439 -9.781 1.00 96.50 109 GLY A C 1
ATOM 886 O O . GLY A 1 109 ? 10.944 8.902 -10.040 1.00 96.50 109 GLY A O 1
ATOM 887 N N . ALA A 1 110 ? 12.481 10.474 -10.488 1.00 96.25 110 ALA A N 1
ATOM 888 C CA . ALA A 1 110 ? 11.764 11.040 -11.633 1.00 96.25 110 ALA A CA 1
ATOM 889 C C . ALA A 1 110 ? 11.672 10.061 -12.816 1.00 96.25 110 ALA A C 1
ATOM 891 O O . ALA A 1 110 ? 10.671 10.051 -13.523 1.00 96.25 110 ALA A O 1
ATOM 892 N N . ASP A 1 111 ? 12.691 9.225 -13.000 1.00 95.62 111 ASP A N 1
ATOM 893 C CA . ASP A 1 111 ? 12.755 8.222 -14.062 1.00 95.62 111 ASP A CA 1
ATOM 894 C C . ASP A 1 111 ? 11.721 7.125 -13.802 1.00 95.62 111 ASP A C 1
ATOM 896 O O . ASP A 1 111 ? 10.912 6.818 -14.665 1.00 95.62 111 ASP A O 1
ATOM 900 N N . VAL A 1 112 ? 11.619 6.642 -12.559 1.00 96.50 112 VAL A N 1
ATOM 901 C CA . VAL A 1 112 ? 10.538 5.719 -12.174 1.00 96.50 112 VAL A CA 1
ATOM 902 C C . VAL A 1 112 ? 9.155 6.354 -12.363 1.00 96.50 112 VAL A C 1
ATOM 904 O O . VAL A 1 112 ? 8.228 5.691 -12.814 1.00 96.50 112 VAL A O 1
ATOM 907 N N . SER A 1 113 ? 8.985 7.640 -12.044 1.00 94.81 113 SER A N 1
ATOM 908 C CA . SER A 1 113 ? 7.699 8.321 -12.248 1.00 94.81 113 SER A CA 1
ATOM 909 C C . SER A 1 113 ? 7.267 8.393 -13.710 1.00 94.81 113 SER A C 1
ATOM 911 O O . SER A 1 113 ? 6.071 8.272 -13.970 1.00 94.81 113 SER A O 1
ATOM 913 N N . ARG A 1 114 ? 8.202 8.643 -14.634 1.00 93.31 114 ARG A N 1
ATOM 914 C CA . ARG A 1 114 ? 7.885 8.893 -16.048 1.00 93.31 114 ARG A CA 1
ATOM 915 C C . ARG A 1 114 ? 7.934 7.632 -16.914 1.00 93.31 114 ARG A C 1
ATOM 917 O O . ARG A 1 114 ? 7.204 7.568 -17.893 1.00 93.31 114 ARG A O 1
ATOM 924 N N . SER A 1 115 ? 8.742 6.647 -16.524 1.00 94.19 115 SER A N 1
ATOM 925 C CA . SER A 1 115 ? 9.132 5.528 -17.390 1.00 94.19 115 SER A CA 1
ATOM 926 C C . SER A 1 115 ? 8.697 4.166 -16.868 1.00 94.19 115 SER A C 1
ATOM 928 O O . SER A 1 115 ? 8.873 3.188 -17.577 1.00 94.19 115 SER A O 1
ATOM 930 N N . LEU A 1 116 ? 8.149 4.065 -15.649 1.00 95.44 116 LEU A N 1
ATOM 931 C CA . LEU A 1 116 ? 7.626 2.813 -15.097 1.00 95.44 116 LEU A CA 1
ATOM 932 C C . LEU A 1 116 ? 6.098 2.849 -15.018 1.00 95.44 116 LEU A C 1
ATOM 934 O O . LEU A 1 116 ? 5.501 3.724 -14.387 1.00 95.44 116 LEU A O 1
ATOM 938 N N . VAL A 1 117 ? 5.471 1.822 -15.573 1.00 94.00 117 VAL A N 1
ATOM 939 C CA . VAL A 1 117 ? 4.042 1.547 -15.477 1.00 94.00 117 VAL A CA 1
ATOM 940 C C . VAL A 1 117 ? 3.851 0.251 -14.700 1.00 94.00 117 VAL A C 1
ATOM 942 O O . VAL A 1 117 ? 4.365 -0.796 -15.075 1.00 94.00 117 VAL A O 1
ATOM 945 N N . VAL A 1 118 ? 3.073 0.310 -13.623 1.00 95.38 118 VAL A N 1
ATOM 946 C CA . VAL A 1 118 ? 2.464 -0.892 -13.044 1.00 95.38 118 VAL A CA 1
ATOM 947 C C . VAL A 1 118 ? 1.218 -1.188 -13.875 1.00 95.38 118 VAL A C 1
ATOM 949 O O . VAL A 1 118 ? 0.340 -0.326 -13.982 1.00 95.38 118 VAL A O 1
ATOM 952 N N . VAL A 1 119 ? 1.189 -2.344 -14.536 1.00 91.06 119 VAL A N 1
ATOM 953 C CA . VAL A 1 119 ? 0.194 -2.664 -15.564 1.00 91.06 119 VAL A CA 1
ATOM 954 C C . VAL A 1 119 ? -1.194 -2.760 -14.949 1.00 91.06 119 VAL A C 1
ATOM 956 O O . VAL A 1 119 ? -2.129 -2.168 -15.480 1.00 91.06 119 VAL A O 1
ATOM 959 N N . GLU A 1 120 ? -1.352 -3.435 -13.818 1.00 89.94 120 GLU A N 1
ATOM 960 C CA . GLU A 1 120 ? -2.619 -3.510 -13.097 1.00 89.94 120 GLU A CA 1
ATOM 961 C C . GLU A 1 120 ? -2.912 -2.192 -12.375 1.00 89.94 120 GLU A C 1
ATOM 963 O O . GLU A 1 120 ? -2.078 -1.671 -11.644 1.00 89.94 120 GLU A O 1
ATOM 968 N N . TYR A 1 121 ? -4.131 -1.670 -12.506 1.00 90.19 121 TYR A N 1
ATOM 969 C CA . TYR A 1 121 ? -4.629 -0.538 -11.725 1.00 90.19 121 TYR A CA 1
ATOM 970 C C . TYR A 1 121 ? -4.933 -0.948 -10.275 1.00 90.19 121 TYR A C 1
ATOM 972 O O . TYR A 1 121 ? -4.623 -0.208 -9.337 1.00 90.19 121 TYR A O 1
ATOM 980 N N . ARG A 1 122 ? -5.503 -2.147 -10.099 1.00 94.25 122 ARG A N 1
ATOM 981 C CA . ARG A 1 122 ? -5.761 -2.806 -8.812 1.00 94.25 122 ARG A CA 1
ATOM 982 C C . ARG A 1 122 ? -5.056 -4.153 -8.811 1.00 94.25 122 ARG A C 1
ATOM 984 O O . ARG A 1 122 ? -5.404 -5.018 -9.608 1.00 94.25 122 ARG A O 1
ATOM 991 N N . ILE A 1 123 ? -4.082 -4.319 -7.927 1.00 95.88 123 ILE A N 1
ATOM 992 C CA . ILE A 1 123 ? -3.315 -5.555 -7.795 1.00 95.88 123 ILE A CA 1
ATOM 993 C C . ILE A 1 123 ? -3.982 -6.407 -6.714 1.00 95.88 123 ILE A C 1
ATOM 995 O O . ILE A 1 123 ? -4.045 -5.945 -5.573 1.00 95.88 123 ILE A O 1
ATOM 999 N N . PRO A 1 124 ? -4.492 -7.611 -7.013 1.00 96.06 124 PRO A N 1
ATOM 1000 C CA . PRO A 1 124 ? -5.096 -8.462 -5.997 1.00 96.06 124 PRO A CA 1
ATOM 1001 C C . PRO A 1 124 ? -4.127 -8.726 -4.846 1.00 96.06 124 PRO A C 1
ATOM 1003 O O . PRO A 1 124 ? -2.979 -9.108 -5.066 1.00 96.06 124 PRO A O 1
ATOM 1006 N N . LEU A 1 125 ? -4.602 -8.547 -3.615 1.00 97.81 125 LEU A N 1
ATOM 1007 C CA . LEU A 1 125 ? -3.867 -9.012 -2.451 1.00 97.81 125 LEU A CA 1
ATOM 1008 C C . LEU A 1 125 ? -4.096 -10.519 -2.315 1.00 97.81 125 LEU A C 1
ATOM 1010 O O . LEU A 1 125 ? -5.245 -10.986 -2.284 1.00 97.81 125 LEU A O 1
ATOM 1014 N N . LEU A 1 126 ? -3.004 -11.268 -2.236 1.00 97.00 126 LEU A N 1
ATOM 1015 C CA . LEU A 1 126 ? -3.005 -12.709 -2.039 1.00 97.00 126 LEU A CA 1
ATOM 1016 C C . LEU A 1 126 ? -2.824 -12.994 -0.549 1.00 97.00 126 LEU A C 1
ATOM 1018 O O . LEU A 1 126 ? -1.877 -12.519 0.071 1.00 97.00 126 LEU A O 1
ATOM 1022 N N . TYR A 1 127 ? -3.771 -13.720 0.032 1.00 97.06 127 TYR A N 1
ATOM 1023 C CA . TYR A 1 127 ? -3.791 -14.145 1.431 1.00 97.06 127 TYR A CA 1
ATOM 1024 C C . TYR A 1 127 ? -4.853 -15.244 1.577 1.00 97.06 127 TYR A C 1
ATOM 1026 O O . TYR A 1 127 ? -5.762 -15.338 0.747 1.00 97.06 127 TYR A O 1
ATOM 1034 N N . ASP A 1 128 ? -4.755 -16.058 2.626 1.00 95.75 128 ASP A N 1
ATOM 1035 C CA . ASP A 1 128 ? -5.795 -17.032 2.965 1.00 95.75 128 ASP A CA 1
ATOM 1036 C C . ASP A 1 128 ? -6.858 -16.359 3.841 1.00 95.75 128 ASP A C 1
ATOM 1038 O O . ASP A 1 128 ? -6.553 -15.884 4.939 1.00 95.75 128 ASP A O 1
ATOM 1042 N N . GLY A 1 129 ? -8.089 -16.242 3.336 1.00 95.62 129 GLY A N 1
ATOM 1043 C CA . GLY A 1 129 ? -9.188 -15.638 4.082 1.00 95.62 129 GLY A CA 1
ATOM 1044 C C . GLY A 1 129 ? -10.391 -15.177 3.256 1.00 95.62 129 GLY A C 1
ATOM 1045 O O . GLY A 1 129 ? -10.408 -15.294 2.028 1.00 95.62 129 GLY A O 1
ATOM 1046 N N . PRO A 1 130 ? -11.417 -14.617 3.926 1.00 97.38 130 PRO A N 1
ATOM 1047 C CA . PRO A 1 130 ? -12.596 -14.063 3.265 1.00 97.38 130 PRO A CA 1
ATOM 1048 C C . PRO A 1 130 ? -12.215 -12.906 2.343 1.00 97.38 130 PRO A C 1
ATOM 1050 O O . PRO A 1 130 ? -11.341 -12.119 2.695 1.00 97.38 130 PRO A O 1
ATOM 1053 N N . ARG A 1 131 ? -12.884 -12.769 1.192 1.00 96.44 131 ARG A N 1
ATOM 1054 C CA . ARG A 1 131 ? -12.608 -11.703 0.206 1.00 96.44 131 ARG A CA 1
ATOM 1055 C C . ARG A 1 131 ? -13.667 -10.601 0.155 1.00 96.44 131 ARG A C 1
ATOM 1057 O O . ARG A 1 131 ? -13.501 -9.649 -0.598 1.00 96.44 131 ARG A O 1
ATOM 1064 N N . ASP A 1 132 ? -14.717 -10.700 0.964 1.00 96.69 132 ASP A N 1
ATOM 1065 C CA . ASP A 1 132 ? -15.723 -9.654 1.134 1.00 96.69 132 ASP A CA 1
ATOM 1066 C C . ASP A 1 132 ? -15.578 -8.932 2.481 1.00 96.69 132 ASP A C 1
ATOM 1068 O O . ASP A 1 132 ? -14.994 -9.438 3.445 1.00 96.69 132 ASP A O 1
ATOM 1072 N N . GLU A 1 133 ? -16.128 -7.722 2.546 1.00 96.12 133 GLU A N 1
ATOM 1073 C CA . GLU A 1 133 ? -16.011 -6.842 3.704 1.00 96.12 133 GLU A CA 1
ATOM 1074 C C . GLU A 1 133 ? -16.560 -7.464 5.001 1.00 96.12 133 GLU A C 1
ATOM 1076 O O . GLU A 1 133 ? -15.956 -7.340 6.071 1.00 96.12 133 GLU A O 1
ATOM 1081 N N . ALA A 1 134 ? -17.715 -8.128 4.922 1.00 97.19 134 ALA A N 1
ATOM 1082 C CA . ALA A 1 134 ? -18.384 -8.688 6.090 1.00 97.19 134 ALA A CA 1
ATOM 1083 C C . ALA A 1 134 ? -17.588 -9.867 6.662 1.00 97.19 134 ALA A C 1
ATOM 1085 O O . ALA A 1 134 ? -17.371 -9.934 7.877 1.00 97.19 134 ALA A O 1
ATOM 1086 N N . GLY A 1 135 ? -17.103 -10.750 5.788 1.00 97.94 135 GLY A N 1
ATOM 1087 C CA . GLY A 1 135 ? -16.250 -11.875 6.140 1.00 97.94 135 GLY A CA 1
ATOM 1088 C C . GLY A 1 135 ? -14.938 -11.424 6.776 1.00 97.94 135 GLY A C 1
ATOM 1089 O O . GLY A 1 135 ? -14.574 -11.923 7.841 1.00 97.94 135 GLY A O 1
ATOM 1090 N N . LEU A 1 136 ? -14.261 -10.431 6.192 1.00 98.31 136 LEU A N 1
ATOM 1091 C CA . LEU A 1 136 ? -13.011 -9.878 6.731 1.00 98.31 136 LEU A CA 1
ATOM 1092 C C . LEU A 1 136 ? -13.200 -9.285 8.131 1.00 98.31 136 LEU A C 1
ATOM 1094 O O . LEU A 1 136 ? -12.399 -9.530 9.040 1.00 98.31 136 LEU A O 1
ATOM 1098 N N . TRP A 1 137 ? -14.283 -8.531 8.335 1.00 97.81 137 TRP A N 1
ATOM 1099 C CA . TRP A 1 137 ? -14.592 -7.964 9.643 1.00 97.81 137 TRP A CA 1
ATOM 1100 C C . TRP A 1 137 ? -14.845 -9.051 10.694 1.00 97.81 137 TRP A C 1
ATOM 1102 O O . TRP A 1 137 ? -14.295 -8.982 11.801 1.00 97.81 137 TRP A O 1
ATOM 1112 N N . ALA A 1 138 ? -15.655 -10.056 10.347 1.00 98.00 138 ALA A N 1
ATOM 1113 C CA . ALA A 1 138 ? -15.997 -11.169 11.228 1.00 98.00 138 ALA A CA 1
ATOM 1114 C C . ALA A 1 138 ? -14.767 -12.016 11.591 1.00 98.00 138 ALA A C 1
ATOM 1116 O O . ALA A 1 138 ? -14.595 -12.370 12.757 1.00 98.00 138 ALA A O 1
ATOM 1117 N N . ALA A 1 139 ? -13.882 -12.264 10.622 1.00 97.75 139 ALA A N 1
ATOM 1118 C CA . ALA A 1 139 ? -12.642 -13.016 10.809 1.00 97.75 139 ALA A CA 1
ATOM 1119 C C . ALA A 1 139 ? -11.539 -12.224 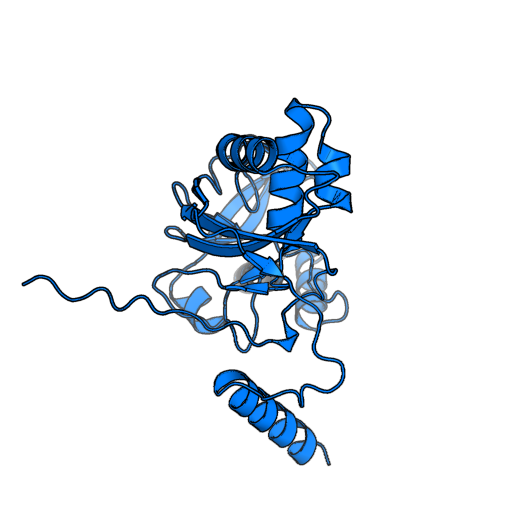11.534 1.00 97.75 139 ALA A C 1
ATOM 1121 O O . ALA A 1 139 ? -10.550 -12.803 11.972 1.00 97.75 139 ALA A O 1
ATOM 1122 N N . GLY A 1 140 ? -11.713 -10.913 11.727 1.00 97.31 140 GLY A N 1
ATOM 1123 C CA . GLY A 1 140 ? -10.821 -10.125 12.572 1.00 97.31 140 GLY A CA 1
ATOM 1124 C C . GLY A 1 140 ? -9.603 -9.527 11.884 1.00 97.31 140 GLY A C 1
ATOM 1125 O O . GLY A 1 140 ? -8.640 -9.229 12.582 1.00 97.31 140 GLY A O 1
ATOM 1126 N N . TYR A 1 141 ? -9.669 -9.267 10.574 1.00 98.19 141 TYR A N 1
ATOM 1127 C CA . TYR A 1 141 ? -8.622 -8.582 9.798 1.00 98.19 141 TYR A CA 1
ATOM 1128 C C . TYR A 1 141 ? -8.513 -7.100 10.179 1.00 98.19 141 TYR A C 1
ATOM 1130 O O . TYR A 1 141 ? -8.831 -6.210 9.389 1.00 98.19 141 TYR A O 1
ATOM 1138 N N . ARG A 1 142 ? -8.147 -6.802 11.428 1.00 97.00 142 ARG A N 1
ATOM 1139 C CA . ARG A 1 142 ? -8.133 -5.445 11.974 1.00 97.00 142 ARG A CA 1
ATOM 1140 C C . ARG A 1 142 ? -7.033 -5.243 13.013 1.00 97.00 142 ARG A C 1
ATOM 1142 O O . ARG A 1 142 ? -6.974 -5.935 14.025 1.00 97.00 142 ARG A O 1
ATOM 1149 N N . TYR A 1 143 ? -6.302 -4.156 12.843 1.00 95.88 143 TYR A N 1
ATOM 1150 C CA . TYR A 1 143 ? -5.453 -3.567 13.859 1.00 95.88 143 TYR A CA 1
ATOM 1151 C C . TYR A 1 143 ? -6.209 -2.451 14.578 1.00 95.88 143 TYR A C 1
ATOM 1153 O O . TYR A 1 143 ? -6.872 -1.618 13.954 1.00 95.88 143 TYR A O 1
ATOM 1161 N N . THR A 1 144 ? -6.126 -2.413 15.907 1.00 93.44 144 THR A N 1
ATOM 1162 C CA . THR A 1 144 ? -6.738 -1.349 16.710 1.00 93.44 144 THR A CA 1
ATOM 1163 C C . THR A 1 144 ? -5.735 -0.797 17.706 1.00 93.44 144 THR A C 1
ATOM 1165 O O . THR A 1 144 ? -5.197 -1.536 18.523 1.00 93.44 144 THR A O 1
ATOM 1168 N N . THR A 1 145 ? -5.511 0.515 17.675 1.00 92.31 145 THR A N 1
ATOM 1169 C CA . THR A 1 145 ? -4.537 1.169 18.556 1.00 92.31 145 THR A CA 1
ATOM 1170 C C . THR A 1 145 ? -4.984 2.562 18.960 1.00 92.31 145 THR A C 1
ATOM 1172 O O . THR A 1 145 ? -5.857 3.156 18.334 1.00 92.31 145 THR A O 1
ATOM 1175 N N . LEU A 1 146 ? -4.375 3.106 20.008 1.00 89.50 146 LEU A N 1
ATOM 1176 C CA . LEU A 1 146 ? -4.488 4.518 20.352 1.00 89.50 146 LEU A CA 1
ATOM 1177 C C . LEU A 1 146 ? -3.328 5.257 19.685 1.00 89.50 146 LEU A C 1
ATOM 1179 O O . LEU A 1 146 ? -2.183 4.919 19.961 1.00 89.50 146 LEU A O 1
ATOM 1183 N N . VAL A 1 147 ? -3.588 6.283 18.879 1.00 85.94 147 VAL A N 1
ATOM 1184 C CA . VAL A 1 147 ? -2.552 7.159 18.295 1.00 85.94 147 VAL A CA 1
ATOM 1185 C C . VAL A 1 147 ? -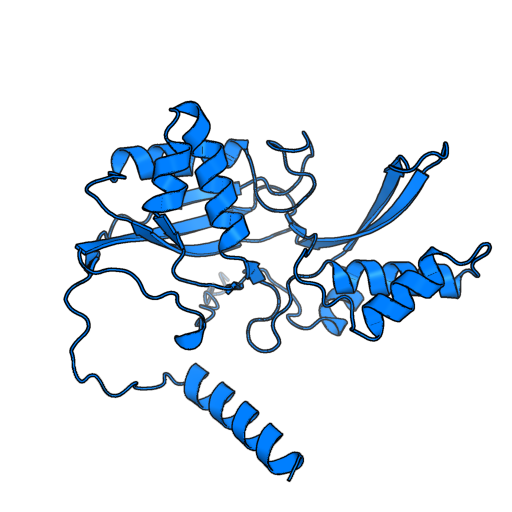2.619 8.548 18.913 1.00 85.94 147 VAL A C 1
ATOM 1187 O O . VAL A 1 147 ? -3.674 8.948 19.401 1.00 85.94 147 VAL A O 1
ATOM 1190 N N . ALA A 1 148 ? -1.511 9.292 18.910 1.00 83.19 148 ALA A N 1
ATOM 1191 C CA . ALA A 1 148 ? -1.540 10.697 19.313 1.00 83.19 148 ALA A CA 1
ATOM 1192 C C . ALA A 1 148 ? -2.524 11.475 18.427 1.00 83.19 148 ALA A C 1
ATOM 1194 O O . ALA A 1 148 ? -2.593 11.251 17.217 1.00 83.19 148 ALA A O 1
ATOM 1195 N N . ASN A 1 149 ? -3.308 12.362 19.033 1.00 77.06 149 ASN A N 1
ATOM 1196 C CA . ASN A 1 149 ? -4.191 13.233 18.279 1.00 77.06 149 ASN A CA 1
ATOM 1197 C C . ASN A 1 149 ? -3.340 14.182 17.423 1.00 77.06 149 ASN A C 1
ATOM 1199 O O . ASN A 1 149 ? -2.506 14.906 17.954 1.00 77.06 149 ASN A O 1
ATOM 1203 N N . ALA A 1 150 ? -3.541 14.158 16.105 1.00 69.38 150 ALA A N 1
ATOM 1204 C CA . ALA A 1 150 ? -2.841 15.046 15.179 1.00 69.38 150 ALA A CA 1
ATOM 1205 C C . ALA A 1 150 ? -3.421 16.477 15.166 1.00 69.38 150 ALA A C 1
ATOM 1207 O O . ALA A 1 150 ? -2.865 17.356 14.514 1.00 69.38 150 ALA A O 1
ATOM 1208 N N . GLY A 1 151 ? -4.550 16.712 15.847 1.00 70.38 151 GLY A N 1
ATOM 1209 C CA . GLY A 1 151 ? -5.158 18.034 16.001 1.00 70.38 151 GLY A CA 1
ATOM 1210 C C . GLY A 1 151 ? -4.588 18.849 17.170 1.00 70.38 151 GLY A C 1
ATOM 1211 O O . GLY A 1 151 ? -3.718 18.401 17.907 1.00 70.38 151 GLY A O 1
ATOM 1212 N N . ALA A 1 152 ? -5.144 20.044 17.386 1.00 62.16 152 ALA A N 1
ATOM 1213 C CA . ALA A 1 152 ? -4.686 21.006 18.400 1.00 62.16 152 ALA A CA 1
ATOM 1214 C C . ALA A 1 152 ? -4.882 20.570 19.872 1.00 62.16 152 ALA A C 1
ATOM 1216 O O . ALA A 1 152 ? -4.489 21.292 20.785 1.00 62.16 152 ALA A O 1
ATOM 1217 N N . GLY A 1 153 ? -5.520 19.423 20.125 1.00 67.00 153 GLY A N 1
ATOM 1218 C CA . GLY A 1 153 ? -5.799 18.926 21.473 1.00 67.00 153 GLY A CA 1
ATOM 1219 C C . GLY A 1 153 ? -4.780 17.891 21.943 1.00 67.00 153 GLY A C 1
ATOM 1220 O O . GLY A 1 153 ? -4.402 16.999 21.186 1.00 67.00 153 GLY A O 1
ATOM 1221 N N . SER A 1 154 ? -4.402 17.944 23.222 1.00 69.25 154 SER A N 1
ATOM 1222 C CA . SER A 1 154 ? -3.655 16.863 23.866 1.00 69.25 154 SER A CA 1
ATOM 1223 C C . SER A 1 154 ? -4.574 15.654 24.082 1.00 69.25 154 SER A C 1
ATOM 1225 O O . SER A 1 154 ? -5.660 15.758 24.650 1.00 69.25 154 SER A O 1
ATOM 1227 N N . GLY A 1 155 ? -4.182 14.485 23.579 1.00 82.50 155 GLY A N 1
ATOM 1228 C CA . GLY A 1 155 ? -4.969 13.265 23.747 1.00 82.50 155 GLY A CA 1
ATOM 1229 C C . GLY A 1 155 ? -4.564 12.156 22.790 1.00 82.50 155 GLY A C 1
ATOM 1230 O O . GLY A 1 155 ? -3.767 12.360 21.874 1.00 82.50 155 GLY A O 1
ATOM 1231 N N . ARG A 1 156 ? -5.124 10.964 23.005 1.00 86.00 156 ARG A N 1
ATOM 1232 C CA . ARG A 1 156 ? -4.985 9.833 22.084 1.00 86.00 156 ARG A CA 1
ATOM 1233 C C . ARG A 1 156 ? -6.339 9.475 21.488 1.00 86.00 156 ARG A C 1
ATOM 1235 O O . ARG A 1 156 ? -7.344 9.489 22.194 1.00 86.00 156 ARG A O 1
ATOM 1242 N N . VAL A 1 157 ? -6.356 9.136 20.205 1.00 84.94 157 VAL A N 1
ATOM 1243 C CA . VAL A 1 157 ? -7.552 8.719 19.466 1.00 84.94 157 VAL A CA 1
ATOM 1244 C C . VAL A 1 157 ? -7.416 7.247 19.110 1.00 84.94 157 VAL A C 1
ATOM 1246 O O . VAL A 1 157 ? -6.369 6.818 18.630 1.00 84.94 157 VAL A O 1
ATOM 1249 N N . GLN A 1 158 ? -8.464 6.464 19.356 1.00 89.62 158 GLN A N 1
ATOM 1250 C CA . GLN A 1 158 ? -8.511 5.073 18.917 1.00 89.62 158 GLN A CA 1
ATOM 1251 C C . GLN A 1 158 ? -8.690 5.019 17.401 1.00 89.62 158 GLN A C 1
ATOM 1253 O O . GLN A 1 158 ? -9.578 5.677 16.870 1.00 89.62 158 GLN A O 1
ATOM 1258 N N . ARG A 1 159 ? -7.852 4.233 16.731 1.00 92.44 159 ARG A N 1
ATOM 1259 C CA . ARG A 1 159 ? -7.902 3.961 15.296 1.00 92.44 159 ARG A CA 1
ATOM 1260 C C . ARG A 1 159 ? -8.185 2.488 15.084 1.00 92.44 159 ARG A C 1
ATOM 1262 O O . ARG A 1 159 ? -7.639 1.662 15.815 1.00 92.44 159 ARG A O 1
ATOM 1269 N N . CYS A 1 160 ? -9.001 2.173 14.090 1.00 96.25 160 CYS A N 1
ATOM 1270 C CA . CYS A 1 160 ? -9.195 0.820 13.578 1.00 96.25 160 CYS A CA 1
ATOM 1271 C C . CYS A 1 160 ? -8.793 0.782 12.099 1.00 96.25 160 CYS A C 1
ATOM 1273 O O . CYS A 1 160 ? -9.188 1.664 11.335 1.00 96.25 160 CYS A O 1
ATOM 1275 N N . ARG A 1 161 ? -7.954 -0.174 11.698 1.00 96.50 161 ARG A N 1
ATOM 1276 C CA . ARG A 1 161 ? -7.427 -0.292 10.329 1.00 96.50 161 ARG A CA 1
ATOM 1277 C C . ARG A 1 161 ? -7.417 -1.742 9.870 1.00 96.50 161 ARG A C 1
ATOM 1279 O O . ARG A 1 161 ? -7.171 -2.598 10.716 1.00 96.50 161 ARG A O 1
ATOM 1286 N N . PRO A 1 162 ? -7.665 -2.038 8.586 1.00 98.25 162 PRO A N 1
ATOM 1287 C CA . PRO A 1 162 ? -7.494 -3.389 8.078 1.00 98.25 162 PRO A CA 1
ATOM 1288 C C . PRO A 1 162 ? -6.037 -3.830 8.154 1.00 98.25 162 PRO A C 1
ATOM 1290 O O . PRO A 1 162 ? -5.136 -3.074 7.789 1.00 98.25 162 PRO A O 1
ATOM 1293 N N . GLU A 1 163 ? -5.831 -5.048 8.639 1.00 98.38 163 GLU A N 1
ATOM 1294 C CA . GLU A 1 163 ? -4.518 -5.664 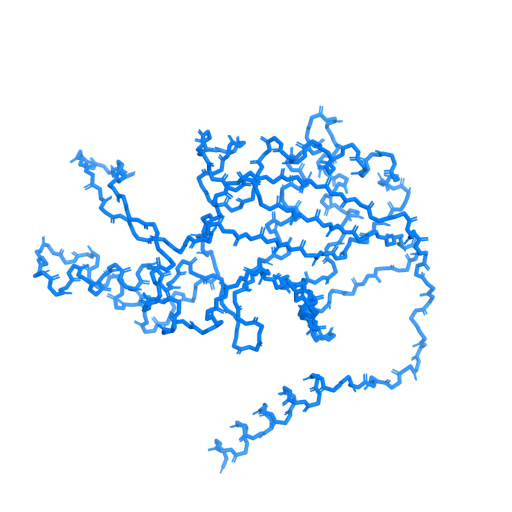8.822 1.00 98.38 163 GLU A CA 1
ATOM 1295 C C . GLU A 1 163 ? -4.537 -7.071 8.230 1.00 98.38 163 GLU A C 1
ATOM 1297 O O . GLU A 1 163 ? -5.437 -7.857 8.528 1.00 98.38 163 GLU A O 1
ATOM 1302 N N . PHE A 1 164 ? -3.535 -7.378 7.408 1.00 98.56 164 PHE A N 1
ATOM 1303 C CA . PHE A 1 164 ? -3.322 -8.696 6.816 1.00 98.56 164 PHE A CA 1
ATOM 1304 C C . PHE A 1 164 ? -1.992 -9.237 7.333 1.00 98.56 164 PHE A C 1
ATOM 1306 O O . PHE A 1 164 ? -0.939 -8.694 7.002 1.00 98.56 164 PHE A O 1
ATOM 1313 N N . ALA A 1 165 ? -2.048 -10.256 8.195 1.00 97.50 165 ALA A N 1
ATOM 1314 C CA . ALA A 1 165 ? -0.865 -10.819 8.848 1.00 97.50 165 ALA A CA 1
ATOM 1315 C C . ALA A 1 165 ? 0.083 -11.467 7.831 1.00 97.50 165 ALA A C 1
ATOM 1317 O O . ALA A 1 165 ? 1.261 -11.116 7.779 1.00 97.50 165 ALA A O 1
ATOM 1318 N N . ASP A 1 166 ? -0.480 -12.325 6.984 1.00 95.25 166 ASP A N 1
ATOM 1319 C CA . ASP A 1 166 ? 0.193 -12.954 5.858 1.00 95.25 166 ASP A CA 1
ATOM 1320 C C . ASP A 1 166 ? -0.371 -12.375 4.567 1.00 95.25 166 ASP A C 1
ATOM 1322 O O . ASP A 1 166 ? -1.589 -12.256 4.398 1.00 95.25 166 ASP A O 1
ATOM 1326 N N . TRP A 1 167 ? 0.520 -11.971 3.669 1.00 98.25 167 TRP A N 1
ATOM 1327 C CA . TRP A 1 167 ? 0.136 -11.376 2.404 1.00 98.25 167 TRP A CA 1
ATOM 1328 C C . TRP A 1 167 ? 1.242 -11.534 1.367 1.00 98.25 167 TRP A C 1
ATOM 1330 O O . TRP A 1 167 ? 2.432 -11.544 1.686 1.00 98.25 167 TRP A O 1
ATOM 1340 N N . SER A 1 168 ? 0.840 -11.590 0.111 1.00 98.38 168 SER A N 1
ATOM 1341 C CA . SER A 1 168 ? 1.714 -11.389 -1.033 1.00 98.38 168 SER A CA 1
ATOM 1342 C C . SER A 1 168 ? 0.958 -10.664 -2.139 1.00 98.38 168 SER A C 1
ATOM 1344 O O . SER A 1 168 ? -0.257 -10.448 -2.060 1.00 98.38 168 SER A O 1
ATOM 1346 N N . LEU A 1 169 ? 1.685 -10.221 -3.156 1.00 96.44 169 LEU A N 1
ATOM 1347 C CA . LEU A 1 169 ? 1.090 -9.738 -4.394 1.00 96.44 169 LEU A CA 1
ATOM 1348 C C . LEU A 1 169 ? 2.019 -10.011 -5.568 1.00 96.44 169 LEU A C 1
ATOM 1350 O O . LEU A 1 169 ? 3.242 -10.014 -5.411 1.00 96.44 169 LEU A O 1
ATOM 1354 N N . ASP A 1 170 ? 1.403 -10.157 -6.733 1.00 95.38 170 ASP A N 1
ATOM 1355 C CA . ASP A 1 170 ? 2.065 -10.244 -8.026 1.00 95.38 170 ASP A CA 1
ATOM 1356 C C . ASP A 1 170 ? 1.615 -9.059 -8.875 1.00 95.38 170 ASP A C 1
ATOM 1358 O O . ASP A 1 170 ? 0.416 -8.835 -9.051 1.00 95.38 170 ASP A O 1
ATOM 1362 N N . ALA A 1 171 ? 2.568 -8.285 -9.382 1.00 94.62 171 ALA A N 1
ATOM 1363 C CA . ALA A 1 171 ? 2.307 -7.144 -10.248 1.00 94.62 171 ALA A CA 1
ATOM 1364 C C . ALA A 1 171 ? 3.160 -7.239 -11.509 1.00 94.62 171 ALA A C 1
ATOM 1366 O O . ALA A 1 171 ? 4.342 -7.575 -11.437 1.00 94.62 171 ALA A O 1
ATOM 1367 N N . THR A 1 172 ? 2.604 -6.865 -12.655 1.00 93.75 172 THR A N 1
ATOM 1368 C CA . THR A 1 172 ? 3.395 -6.733 -13.874 1.00 93.75 172 THR A CA 1
ATOM 1369 C C . THR A 1 172 ? 3.897 -5.298 -13.981 1.00 93.75 172 THR A C 1
ATOM 1371 O O . THR A 1 172 ? 3.135 -4.329 -13.985 1.00 93.75 172 THR A O 1
ATOM 1374 N N . LEU A 1 173 ? 5.212 -5.153 -14.079 1.00 94.88 173 LEU A N 1
ATOM 1375 C CA . LEU A 1 173 ? 5.879 -3.900 -14.387 1.00 94.88 173 LEU A CA 1
ATOM 1376 C C . LEU A 1 173 ? 6.118 -3.821 -15.891 1.00 94.88 173 LEU A C 1
ATOM 1378 O O . LEU A 1 173 ? 6.466 -4.813 -16.528 1.00 94.88 173 LEU A O 1
ATOM 1382 N N . ALA A 1 174 ? 5.967 -2.634 -16.455 1.00 93.50 174 ALA A N 1
ATOM 1383 C CA . ALA A 1 174 ? 6.413 -2.311 -17.796 1.00 93.50 174 ALA A CA 1
ATOM 1384 C C . ALA A 1 174 ? 7.230 -1.025 -17.746 1.00 93.50 174 ALA A C 1
ATOM 1386 O O . ALA A 1 174 ? 6.801 -0.065 -17.105 1.00 93.50 174 ALA A O 1
ATOM 1387 N N . PHE A 1 175 ? 8.385 -0.992 -18.401 1.00 93.25 175 PHE A N 1
ATOM 1388 C CA . PHE A 1 175 ? 9.259 0.173 -18.357 1.00 93.25 175 PHE A CA 1
ATOM 1389 C C . PHE A 1 175 ? 9.874 0.537 -19.702 1.00 93.25 175 PHE A C 1
ATOM 1391 O O . PHE A 1 175 ? 10.122 -0.339 -20.528 1.00 93.25 175 PHE A O 1
ATOM 1398 N N . ASP A 1 176 ? 10.139 1.829 -19.883 1.00 93.94 176 ASP A N 1
ATOM 1399 C CA . ASP A 1 176 ? 10.906 2.349 -21.011 1.00 93.94 176 ASP A CA 1
ATOM 1400 C C . ASP A 1 176 ? 12.406 2.066 -20.804 1.00 93.94 176 ASP A C 1
ATOM 1402 O O . ASP A 1 176 ? 13.000 2.624 -19.869 1.00 93.94 176 ASP A O 1
ATOM 1406 N N . PRO A 1 177 ? 13.034 1.212 -21.633 1.00 91.50 177 PRO A N 1
ATOM 1407 C CA . PRO A 1 177 ? 14.442 0.871 -21.480 1.00 91.50 177 PRO A CA 1
ATOM 1408 C C . PRO A 1 177 ? 15.395 2.033 -21.806 1.00 91.50 177 PRO A C 1
ATOM 1410 O O . PRO A 1 177 ? 16.569 1.939 -21.448 1.00 91.50 177 PRO A O 1
ATOM 1413 N N . GLU A 1 178 ? 14.938 3.117 -22.451 1.00 90.38 178 GLU A N 1
ATOM 1414 C CA . GLU A 1 178 ? 15.774 4.303 -22.701 1.00 90.38 178 GLU A CA 1
ATOM 1415 C C . GLU A 1 178 ? 16.062 5.087 -21.413 1.00 90.38 178 GLU A C 1
ATOM 1417 O O . GLU A 1 178 ? 17.160 5.611 -21.216 1.00 90.38 178 GLU A O 1
ATOM 1422 N N . ASP A 1 179 ? 15.083 5.140 -20.510 1.00 88.50 179 ASP A N 1
ATOM 1423 C CA . ASP A 1 179 ? 15.147 5.917 -19.272 1.00 88.50 179 ASP A CA 1
ATOM 1424 C C . ASP A 1 179 ? 15.432 5.060 -18.029 1.00 88.50 179 ASP A C 1
ATOM 1426 O O . ASP A 1 179 ? 16.051 5.531 -17.065 1.00 88.50 179 ASP A O 1
ATOM 1430 N N . LEU A 1 180 ? 14.951 3.815 -18.016 1.00 92.50 180 LEU A N 1
ATOM 1431 C CA . LEU A 1 180 ? 15.030 2.900 -16.884 1.00 92.50 180 LEU A CA 1
ATOM 1432 C C . LEU A 1 180 ? 15.526 1.537 -17.365 1.00 92.50 180 LEU A C 1
ATOM 1434 O O . LEU A 1 180 ? 14.747 0.713 -17.817 1.00 92.50 180 LEU A O 1
ATOM 1438 N N . ASP A 1 181 ? 16.822 1.269 -17.237 1.00 91.31 181 ASP A N 1
ATOM 1439 C CA . ASP A 1 181 ? 17.360 -0.046 -17.582 1.00 91.31 181 ASP A CA 1
ATOM 1440 C C . ASP A 1 181 ? 17.018 -1.128 -16.532 1.00 91.31 181 ASP A C 1
ATOM 1442 O O . ASP A 1 181 ? 16.643 -0.855 -15.384 1.00 91.31 181 ASP A O 1
ATOM 1446 N N . GLU A 1 182 ? 17.175 -2.391 -16.934 1.00 91.69 182 GLU A N 1
ATOM 1447 C CA . GLU A 1 182 ? 16.896 -3.561 -16.096 1.00 91.69 182 GLU A CA 1
ATOM 1448 C C . GLU A 1 182 ? 17.726 -3.576 -14.801 1.00 91.69 182 GLU A C 1
ATOM 1450 O O . GLU A 1 182 ? 17.229 -3.949 -13.733 1.00 91.69 182 GLU A O 1
ATOM 1455 N N . HIS A 1 183 ? 18.991 -3.159 -14.873 1.00 93.50 183 HIS A N 1
ATOM 1456 C CA . HIS A 1 183 ? 19.894 -3.166 -13.728 1.00 93.50 183 HIS A CA 1
ATOM 1457 C C . HIS A 1 183 ? 19.425 -2.176 -12.656 1.00 93.50 183 HIS A C 1
ATOM 1459 O O . HIS A 1 183 ? 19.341 -2.522 -11.472 1.00 93.50 183 HIS A O 1
ATOM 1465 N N . LEU A 1 184 ? 19.051 -0.963 -13.065 1.00 93.69 184 LEU A N 1
ATOM 1466 C CA . LEU A 1 184 ? 18.467 0.040 -12.191 1.00 93.69 184 LEU A CA 1
ATOM 1467 C C . LEU A 1 184 ? 17.137 -0.444 -11.612 1.00 93.69 184 LEU A C 1
ATOM 1469 O O . LEU A 1 184 ? 16.935 -0.307 -10.405 1.00 93.69 184 LEU A O 1
ATOM 1473 N N . LEU A 1 185 ? 16.260 -1.053 -12.417 1.00 95.75 185 LEU A N 1
ATOM 1474 C CA . LEU A 1 185 ? 14.999 -1.606 -11.918 1.00 95.75 185 LEU A CA 1
ATOM 1475 C C . LEU A 1 185 ? 15.233 -2.664 -10.827 1.00 95.75 185 LEU A C 1
ATOM 1477 O O . LEU A 1 185 ? 14.614 -2.584 -9.763 1.00 95.75 185 LEU A O 1
ATOM 1481 N N . ARG A 1 186 ? 16.162 -3.606 -11.036 1.00 95.94 186 ARG A N 1
ATOM 1482 C CA . ARG A 1 186 ? 16.526 -4.622 -10.030 1.00 95.94 186 ARG A CA 1
ATOM 1483 C C . ARG A 1 186 ? 17.037 -3.984 -8.739 1.00 95.94 186 ARG A C 1
ATOM 1485 O O . ARG A 1 186 ? 16.552 -4.328 -7.662 1.00 95.94 186 ARG A O 1
ATOM 1492 N N . MET A 1 187 ? 17.945 -3.008 -8.836 1.00 96.69 187 MET A N 1
ATOM 1493 C CA . MET A 1 187 ? 18.437 -2.274 -7.663 1.00 96.69 187 MET A CA 1
ATOM 1494 C C . MET A 1 187 ? 17.304 -1.560 -6.913 1.00 96.69 187 MET A C 1
ATOM 1496 O O . MET A 1 187 ? 17.261 -1.579 -5.680 1.00 96.69 187 MET A O 1
ATOM 1500 N N . VAL A 1 188 ? 16.377 -0.927 -7.638 1.00 97.31 188 VAL A N 1
ATOM 1501 C CA . VAL A 1 188 ? 15.219 -0.232 -7.059 1.00 97.31 188 VAL A CA 1
ATOM 1502 C C . VAL A 1 188 ? 14.294 -1.208 -6.335 1.00 97.31 188 VAL A C 1
ATOM 1504 O O . VAL A 1 188 ? 13.903 -0.933 -5.198 1.00 97.31 188 VAL A O 1
ATOM 1507 N N . VAL A 1 189 ? 13.987 -2.355 -6.946 1.00 97.38 189 VAL A N 1
ATOM 1508 C CA . VAL A 1 189 ? 13.155 -3.402 -6.337 1.00 97.38 189 VAL A CA 1
ATOM 1509 C C . VAL A 1 189 ? 13.818 -3.974 -5.088 1.00 97.38 189 VAL A C 1
ATOM 1511 O O . VAL A 1 189 ? 13.180 -4.033 -4.038 1.00 97.38 189 VAL A O 1
ATOM 1514 N N . GLU A 1 190 ? 15.106 -4.310 -5.135 1.00 97.38 190 GLU A N 1
ATOM 1515 C CA . GLU A 1 190 ? 15.829 -4.797 -3.957 1.00 97.38 190 GLU A CA 1
ATOM 1516 C C . GLU A 1 190 ? 15.818 -3.758 -2.826 1.00 97.38 190 GLU A C 1
ATOM 1518 O O . GLU A 1 190 ? 15.547 -4.065 -1.661 1.00 97.38 190 GLU A O 1
ATOM 1523 N N . ARG A 1 191 ? 16.028 -2.484 -3.168 1.00 96.69 191 ARG A N 1
ATOM 1524 C CA . ARG A 1 191 ? 16.023 -1.391 -2.195 1.00 96.69 191 ARG A CA 1
ATOM 1525 C C . ARG A 1 191 ? 14.646 -1.141 -1.582 1.00 96.69 191 ARG A C 1
ATOM 1527 O O . ARG A 1 191 ? 14.592 -0.698 -0.430 1.00 96.69 191 ARG A O 1
ATOM 1534 N N . SER A 1 192 ? 13.566 -1.436 -2.303 1.00 96.75 192 SER A N 1
ATOM 1535 C CA . SER A 1 192 ? 12.190 -1.219 -1.840 1.00 96.75 192 SER A CA 1
ATOM 1536 C C . SER A 1 192 ? 11.825 -1.993 -0.578 1.00 96.75 192 SER A C 1
ATOM 1538 O O . SER A 1 192 ? 11.031 -1.504 0.230 1.00 96.75 192 SER A O 1
ATOM 1540 N N . GLN A 1 193 ? 12.521 -3.100 -0.313 1.00 96.62 193 GLN A N 1
ATOM 1541 C CA . GLN A 1 193 ? 12.389 -3.879 0.920 1.00 96.62 193 GLN A CA 1
ATOM 1542 C C . GLN A 1 193 ? 12.702 -3.052 2.184 1.00 96.62 193 GLN A C 1
ATOM 1544 O O . GLN A 1 193 ? 12.208 -3.361 3.263 1.00 96.62 193 GLN A O 1
ATOM 1549 N N . LYS A 1 194 ? 13.476 -1.957 2.070 1.00 94.44 194 LYS A N 1
ATOM 1550 C CA . LYS A 1 194 ? 13.759 -1.032 3.189 1.00 94.44 194 LYS A CA 1
ATOM 1551 C C . LYS A 1 194 ? 12.679 0.027 3.414 1.00 94.44 194 LYS A C 1
ATOM 1553 O O . LYS A 1 194 ? 12.729 0.739 4.414 1.00 94.44 194 LYS A O 1
ATOM 1558 N N . TYR A 1 195 ? 11.758 0.184 2.468 1.00 94.25 195 TYR A N 1
ATOM 1559 C CA . TYR A 1 195 ? 10.700 1.191 2.527 1.00 94.25 195 TYR A CA 1
ATOM 1560 C C . TYR A 1 195 ? 9.378 0.580 2.985 1.00 94.25 195 TYR A C 1
ATOM 1562 O O . TYR A 1 195 ? 8.691 1.182 3.816 1.00 94.25 195 TYR A O 1
ATOM 1570 N N . GLY A 1 196 ? 9.067 -0.623 2.497 1.00 96.06 196 GLY A N 1
ATOM 1571 C CA . GLY A 1 196 ? 7.834 -1.343 2.799 1.00 96.06 196 GLY A CA 1
ATOM 1572 C C . GLY A 1 196 ? 6.618 -0.841 2.010 1.00 96.06 196 GLY A C 1
ATOM 1573 O O . GLY A 1 196 ? 6.680 0.142 1.264 1.00 96.06 196 GLY A O 1
ATOM 1574 N N . LEU A 1 197 ? 5.480 -1.504 2.199 1.00 96.88 197 LEU A N 1
ATOM 1575 C CA . LEU A 1 197 ? 4.207 -1.219 1.530 1.00 96.88 197 LEU A CA 1
ATOM 1576 C C . LEU A 1 197 ? 3.102 -0.893 2.549 1.00 96.88 197 LEU A C 1
ATOM 1578 O O . LEU A 1 197 ? 3.133 -1.365 3.676 1.00 96.88 197 LEU A O 1
ATOM 1582 N N . GLY A 1 198 ? 2.110 -0.091 2.161 1.00 95.50 198 GLY A N 1
ATOM 1583 C CA . GLY A 1 198 ? 0.980 0.240 3.036 1.00 95.50 198 GLY A CA 1
ATOM 1584 C C . GLY A 1 198 ? 1.289 1.324 4.073 1.00 95.50 198 GLY A C 1
ATOM 1585 O O . GLY A 1 198 ? 2.181 2.157 3.881 1.00 95.50 198 GLY A O 1
ATOM 1586 N N . ASP A 1 199 ? 0.493 1.355 5.140 1.00 94.44 199 ASP A N 1
ATOM 1587 C CA . ASP A 1 199 ? 0.557 2.379 6.185 1.00 94.44 199 ASP A CA 1
ATOM 1588 C C . ASP A 1 199 ? 1.453 1.965 7.362 1.00 94.44 199 ASP A C 1
ATOM 1590 O O . ASP A 1 199 ? 1.763 0.792 7.548 1.00 94.44 199 ASP A O 1
ATOM 1594 N N . TYR A 1 200 ? 1.898 2.950 8.146 1.00 93.19 200 TYR A N 1
ATOM 1595 C CA . TYR A 1 200 ? 2.813 2.783 9.282 1.00 93.19 200 TYR A CA 1
ATOM 1596 C C . TYR A 1 200 ? 4.020 1.869 8.975 1.00 93.19 200 TYR A C 1
ATOM 1598 O O . TYR A 1 200 ? 4.459 1.056 9.792 1.00 93.19 200 TYR A O 1
ATOM 1606 N N . ARG A 1 201 ? 4.557 2.027 7.759 1.00 91.94 201 ARG A N 1
ATOM 1607 C CA . ARG A 1 201 ? 5.676 1.250 7.217 1.00 91.94 201 ARG A CA 1
ATOM 1608 C C . ARG A 1 201 ? 7.044 1.772 7.655 1.00 91.94 201 ARG A C 1
ATOM 1610 O O . ARG A 1 201 ? 7.185 2.945 8.026 1.00 91.94 201 ARG A O 1
ATOM 1617 N N . GLN A 1 202 ? 8.064 0.922 7.532 1.00 84.75 202 GLN A N 1
ATOM 1618 C CA . GLN A 1 202 ? 9.434 1.196 7.987 1.00 84.75 202 GLN A CA 1
ATOM 1619 C C . GLN A 1 202 ? 10.028 2.476 7.384 1.00 84.75 202 GLN A C 1
ATOM 1621 O O . GLN A 1 202 ? 10.527 3.323 8.120 1.00 84.75 202 GLN A O 1
ATOM 1626 N N . GLY A 1 203 ? 9.938 2.662 6.062 1.00 77.38 203 GLY A N 1
ATOM 1627 C CA . GLY A 1 203 ? 10.613 3.779 5.392 1.00 77.38 203 GLY A CA 1
ATOM 1628 C C . GLY A 1 203 ? 9.991 5.143 5.675 1.00 77.38 203 GLY A C 1
ATOM 1629 O O . GLY A 1 203 ? 10.701 6.108 5.943 1.00 77.38 203 GLY A O 1
ATOM 1630 N N . LYS A 1 204 ? 8.658 5.231 5.612 1.00 74.12 204 LYS A N 1
ATOM 1631 C CA . LYS A 1 204 ? 7.935 6.510 5.709 1.00 74.12 204 LYS A CA 1
ATOM 1632 C C . LYS A 1 204 ? 7.636 6.923 7.149 1.00 74.12 204 LYS A C 1
ATOM 1634 O O . LYS A 1 204 ? 7.617 8.113 7.446 1.00 74.12 204 LYS A O 1
ATOM 1639 N N . SER A 1 205 ? 7.380 5.957 8.028 1.00 78.50 205 SER A N 1
ATOM 1640 C CA . SER A 1 205 ? 6.871 6.221 9.379 1.00 78.50 205 SER A CA 1
ATOM 1641 C C . SER A 1 205 ? 7.722 5.601 10.486 1.00 78.50 205 SER A C 1
ATOM 1643 O O . SER A 1 205 ? 7.411 5.810 11.657 1.00 78.50 205 SER A O 1
ATOM 1645 N N . GLY A 1 206 ? 8.758 4.824 10.147 1.00 85.50 206 GLY A N 1
ATOM 1646 C CA . GLY A 1 206 ? 9.539 4.059 11.124 1.00 85.50 206 GLY A CA 1
ATOM 1647 C C . GLY A 1 206 ? 8.740 2.951 11.818 1.00 85.50 206 GLY A C 1
ATOM 1648 O O . GLY A 1 206 ? 9.156 2.471 12.868 1.00 85.50 206 GLY A O 1
ATOM 1649 N N . GLY A 1 207 ? 7.570 2.588 11.282 1.00 89.25 207 GLY A N 1
ATOM 1650 C CA . GLY A 1 207 ? 6.690 1.592 11.886 1.00 89.25 207 GLY A CA 1
ATOM 1651 C C . GLY A 1 207 ? 7.002 0.160 11.434 1.00 89.25 207 GLY A C 1
ATOM 1652 O O . GLY A 1 207 ? 7.742 -0.039 10.469 1.00 89.25 207 GLY A O 1
ATOM 1653 N N . PRO A 1 208 ? 6.463 -0.855 12.129 1.00 94.12 208 PRO A N 1
ATOM 1654 C CA . PRO A 1 208 ? 6.832 -2.257 11.917 1.00 94.12 208 PRO A CA 1
ATOM 1655 C C . PRO A 1 208 ? 6.093 -2.945 10.752 1.00 94.12 208 PRO A C 1
ATOM 1657 O O . PRO A 1 208 ? 6.328 -4.126 10.496 1.00 94.12 208 PRO A O 1
ATOM 1660 N N . TYR A 1 209 ? 5.201 -2.244 10.051 1.00 96.56 209 TYR A N 1
ATOM 1661 C CA . TYR A 1 209 ? 4.287 -2.841 9.073 1.00 96.56 209 TYR A CA 1
ATOM 1662 C C . TYR A 1 209 ? 4.850 -2.858 7.650 1.00 96.56 209 TYR A C 1
ATOM 1664 O O . TYR A 1 209 ? 5.743 -2.081 7.296 1.00 96.56 209 TYR A O 1
ATOM 1672 N N . GLY A 1 210 ? 4.301 -3.751 6.828 1.00 97.19 210 GLY A N 1
ATOM 1673 C CA . GLY A 1 210 ? 4.497 -3.755 5.386 1.00 97.19 210 GLY A CA 1
ATOM 1674 C C . GLY A 1 210 ? 5.894 -4.142 4.918 1.00 97.19 210 GLY A C 1
ATOM 1675 O O . GLY A 1 210 ? 6.271 -3.771 3.808 1.00 97.19 210 GLY A O 1
ATOM 1676 N N . ALA A 1 211 ? 6.682 -4.829 5.745 1.00 97.56 211 ALA A N 1
ATOM 1677 C CA . ALA A 1 211 ? 7.958 -5.390 5.319 1.00 97.56 211 ALA A CA 1
ATOM 1678 C C . ALA A 1 211 ? 7.716 -6.563 4.364 1.00 97.56 211 ALA A C 1
ATOM 1680 O O . ALA A 1 211 ? 6.748 -7.303 4.535 1.00 97.56 211 ALA A O 1
ATOM 1681 N N . PHE A 1 212 ? 8.602 -6.761 3.393 1.00 97.94 212 PHE A N 1
ATOM 1682 C CA . PHE A 1 212 ? 8.496 -7.843 2.416 1.00 97.94 212 PHE A CA 1
ATOM 1683 C C . PHE A 1 212 ? 9.872 -8.263 1.888 1.00 97.94 212 PHE A C 1
ATOM 1685 O O . PHE A 1 212 ? 10.837 -7.503 1.977 1.00 97.94 212 PHE A O 1
ATOM 1692 N N . ALA A 1 213 ? 9.941 -9.458 1.306 1.00 98.00 213 ALA A N 1
ATOM 1693 C CA . ALA A 1 213 ? 10.973 -9.844 0.350 1.00 98.00 213 ALA A CA 1
ATOM 1694 C C . ALA A 1 213 ? 10.442 -9.611 -1.071 1.00 98.00 213 ALA A C 1
ATOM 1696 O O . ALA A 1 213 ? 9.259 -9.826 -1.321 1.00 98.00 213 ALA A O 1
ATOM 1697 N N . ALA A 1 214 ? 11.294 -9.150 -1.986 1.00 97.38 214 ALA A N 1
ATOM 1698 C CA . ALA A 1 214 ? 10.903 -8.872 -3.366 1.00 97.38 214 ALA A CA 1
ATOM 1699 C C . ALA A 1 214 ? 11.749 -9.668 -4.355 1.00 97.38 214 ALA A C 1
ATOM 1701 O O . ALA A 1 214 ? 12.956 -9.821 -4.151 1.00 97.38 214 ALA A O 1
ATOM 1702 N N . SER A 1 215 ? 11.130 -10.106 -5.447 1.00 94.38 215 SER A N 1
ATOM 1703 C CA . SER A 1 215 ? 11.808 -10.744 -6.574 1.00 94.38 215 SER A CA 1
ATOM 1704 C C . SER A 1 215 ? 11.241 -10.261 -7.910 1.00 94.38 215 SER A C 1
ATOM 1706 O O . SER A 1 215 ? 10.098 -9.814 -7.998 1.00 94.38 215 SER A O 1
ATOM 1708 N N . LEU A 1 216 ? 12.079 -10.331 -8.947 1.00 92.69 216 LEU A N 1
ATOM 1709 C CA . LEU A 1 216 ? 11.696 -10.112 -10.340 1.00 92.69 216 LEU A CA 1
ATOM 1710 C C . LEU A 1 216 ? 11.917 -11.408 -11.121 1.00 92.69 216 LEU A C 1
ATOM 1712 O O . LEU A 1 216 ? 12.982 -12.017 -10.989 1.00 92.69 216 LEU A O 1
ATOM 1716 N N . SER A 1 217 ? 10.949 -11.820 -11.936 1.00 82.88 217 SER A N 1
ATOM 1717 C CA . SER A 1 217 ? 11.126 -12.948 -12.860 1.00 82.88 217 SER A CA 1
ATOM 1718 C C . SER A 1 217 ? 11.992 -12.549 -14.061 1.00 82.88 217 SER A C 1
ATOM 1720 O O . SER A 1 217 ? 11.845 -11.446 -14.584 1.00 82.88 217 SER A O 1
ATOM 1722 N N . GLU A 1 218 ? 12.839 -13.457 -14.549 1.00 60.34 218 GLU A N 1
ATOM 1723 C CA . GLU A 1 218 ? 13.821 -13.172 -15.612 1.00 60.34 218 GLU A CA 1
ATOM 1724 C C . GLU A 1 218 ? 13.245 -13.062 -17.036 1.00 60.34 218 GLU A C 1
ATOM 1726 O O . GLU A 1 218 ? 13.973 -12.708 -17.962 1.00 60.34 218 GLU A O 1
ATOM 1731 N N . SER A 1 219 ? 11.962 -13.357 -17.259 1.00 60.97 219 SER A N 1
ATOM 1732 C CA . SER A 1 219 ? 11.372 -13.303 -18.601 1.00 60.97 219 SER A CA 1
ATOM 1733 C C . SER A 1 219 ? 10.976 -11.879 -18.996 1.00 60.97 219 SER A C 1
ATOM 1735 O O . SER A 1 219 ? 9.804 -11.505 -18.934 1.00 60.97 219 SER A O 1
ATOM 1737 N N . TYR A 1 220 ? 11.954 -11.093 -19.444 1.00 67.31 220 TYR A N 1
ATOM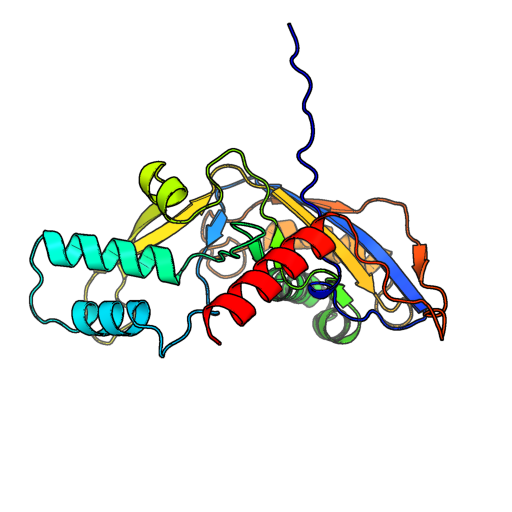 1738 C CA . TYR A 1 220 ? 11.716 -9.782 -20.043 1.00 67.31 220 TYR A CA 1
ATOM 1739 C C . TYR A 1 220 ? 11.213 -9.943 -21.475 1.00 67.31 220 TYR A C 1
ATOM 1741 O O . TYR A 1 220 ? 11.910 -10.470 -22.339 1.00 67.31 220 TYR A O 1
ATOM 1749 N N . THR A 1 221 ? 9.984 -9.498 -21.730 1.00 68.06 221 THR A N 1
ATOM 1750 C CA . THR A 1 221 ? 9.395 -9.511 -23.076 1.00 68.06 221 THR A CA 1
ATOM 1751 C C . THR A 1 221 ? 9.150 -8.078 -23.523 1.00 68.06 221 THR A C 1
ATOM 1753 O O . THR A 1 221 ? 8.456 -7.329 -22.831 1.00 68.06 221 THR A O 1
ATOM 1756 N N . VAL A 1 222 ? 9.716 -7.704 -24.673 1.00 65.88 222 VAL A N 1
ATOM 1757 C CA . VAL A 1 222 ? 9.391 -6.442 -25.351 1.00 65.88 222 VAL A CA 1
ATOM 1758 C C . VAL A 1 222 ? 7.975 -6.553 -25.897 1.00 65.88 222 VAL A C 1
ATOM 1760 O O . VAL A 1 222 ? 7.630 -7.542 -26.548 1.00 65.88 222 VAL A O 1
ATOM 1763 N N . LEU A 1 223 ? 7.143 -5.555 -25.622 1.00 62.88 223 LEU A N 1
ATOM 1764 C CA . LEU A 1 223 ? 5.795 -5.519 -26.174 1.00 62.88 223 LEU A CA 1
ATOM 1765 C C . LEU A 1 223 ? 5.832 -5.053 -27.624 1.00 62.88 223 LEU A C 1
ATOM 1767 O O . LEU A 1 223 ? 6.301 -3.955 -27.909 1.00 62.88 223 LEU A O 1
ATOM 1771 N N . GLY A 1 224 ? 5.350 -5.917 -28.521 1.00 47.12 224 GLY A N 1
ATOM 1772 C CA . GLY A 1 224 ? 5.127 -5.573 -29.923 1.00 47.12 224 GLY A CA 1
ATOM 1773 C C . GLY A 1 224 ? 3.903 -4.676 -30.113 1.00 47.12 224 GLY A C 1
ATOM 1774 O O . GLY A 1 224 ? 3.134 -4.458 -29.172 1.00 47.12 224 GLY A O 1
ATOM 1775 N N . ASP A 1 225 ? 3.727 -4.201 -31.348 1.00 37.44 225 ASP A N 1
ATOM 1776 C CA . ASP A 1 225 ? 2.626 -3.331 -31.765 1.00 37.44 225 ASP A CA 1
ATOM 1777 C C . ASP A 1 225 ? 1.266 -3.793 -31.217 1.00 37.44 225 ASP A C 1
ATOM 1779 O O . ASP A 1 225 ? 0.913 -4.975 -31.357 1.00 37.44 225 ASP A O 1
ATOM 1783 N N . PRO A 1 226 ? 0.439 -2.891 -30.651 1.00 44.81 226 PRO A N 1
ATOM 1784 C CA . PRO A 1 226 ? -0.966 -3.203 -30.458 1.00 44.81 226 PRO A CA 1
ATOM 1785 C C . PRO A 1 226 ? -1.556 -3.490 -31.841 1.00 44.81 226 PRO A C 1
ATOM 1787 O O . PRO A 1 226 ? -1.624 -2.602 -32.688 1.00 44.81 226 PRO A O 1
ATOM 1790 N N . THR A 1 227 ? -1.963 -4.738 -32.099 1.00 36.75 227 THR A N 1
ATOM 1791 C CA . THR A 1 227 ? -2.591 -5.101 -33.376 1.00 36.75 227 THR A CA 1
ATOM 1792 C C . THR A 1 227 ? -3.715 -4.102 -33.675 1.00 36.75 227 THR A C 1
ATOM 1794 O O . THR A 1 227 ? -4.634 -4.011 -32.854 1.00 36.75 227 THR A O 1
ATOM 1797 N N . PRO A 1 228 ? -3.697 -3.387 -34.820 1.00 37.50 228 PRO A N 1
ATOM 1798 C CA . PRO A 1 228 ? -4.610 -2.267 -35.073 1.00 37.50 228 PRO A CA 1
ATOM 1799 C C . PRO A 1 228 ? -6.100 -2.638 -35.068 1.00 37.50 228 PRO A C 1
ATOM 1801 O O . PRO A 1 228 ? -6.942 -1.753 -35.034 1.00 37.50 228 PRO A O 1
ATOM 1804 N N . ASN A 1 229 ? -6.426 -3.935 -35.108 1.00 39.56 229 ASN A N 1
ATOM 1805 C CA . ASN A 1 229 ? -7.778 -4.479 -35.250 1.00 39.56 229 ASN A CA 1
ATOM 1806 C C . ASN A 1 229 ? -8.007 -5.753 -34.412 1.00 39.56 229 ASN A C 1
ATOM 1808 O O . ASN A 1 229 ? -8.748 -6.643 -34.826 1.00 39.56 229 ASN A O 1
ATOM 1812 N N . GLY A 1 230 ? -7.359 -5.896 -33.254 1.00 43.72 230 GLY A N 1
ATOM 1813 C CA . GLY A 1 230 ? -7.712 -6.989 -32.346 1.00 43.72 230 GLY A CA 1
ATOM 1814 C C . GLY A 1 230 ? -9.097 -6.734 -31.752 1.00 43.72 230 GLY A C 1
ATOM 1815 O O . GLY A 1 230 ? -9.225 -5.871 -30.885 1.00 43.72 230 GLY A O 1
ATOM 1816 N N . GLU A 1 231 ? -10.135 -7.450 -32.200 1.00 42.72 231 GLU A N 1
ATOM 1817 C CA . GLU A 1 231 ? -11.395 -7.513 -31.451 1.00 42.72 231 GLU A CA 1
ATOM 1818 C C . GLU A 1 231 ? -11.056 -7.826 -29.991 1.00 42.72 231 GLU A C 1
ATOM 1820 O O . GLU A 1 231 ? -10.296 -8.756 -29.708 1.00 42.72 231 GLU A O 1
ATOM 1825 N N . LYS A 1 232 ? -11.567 -7.021 -29.055 1.00 48.38 232 LYS A N 1
ATOM 1826 C CA . LYS A 1 232 ? -11.348 -7.256 -27.628 1.00 48.38 232 LYS A CA 1
ATOM 1827 C C . LYS A 1 232 ? -12.010 -8.582 -27.249 1.00 48.38 232 LYS A C 1
ATOM 1829 O O . LYS A 1 232 ? -13.199 -8.613 -26.938 1.00 48.38 232 LYS A O 1
ATOM 1834 N N . VAL A 1 233 ? -11.243 -9.668 -27.269 1.00 53.12 233 VAL A N 1
ATOM 1835 C CA . VAL A 1 233 ? -11.687 -10.970 -26.773 1.00 53.12 233 VAL A CA 1
ATOM 1836 C C . VAL A 1 233 ? -11.697 -10.892 -25.253 1.00 53.12 233 VAL A C 1
ATOM 1838 O O . VAL A 1 233 ? -10.647 -10.785 -24.620 1.00 53.12 233 VAL A O 1
ATOM 1841 N N . ARG A 1 234 ? -12.897 -10.896 -24.674 1.00 52.38 234 ARG A N 1
ATOM 1842 C CA . ARG A 1 234 ? -13.085 -10.955 -23.226 1.00 52.38 234 ARG A CA 1
ATOM 1843 C C . ARG A 1 234 ? -12.647 -12.322 -22.731 1.00 52.38 234 ARG A C 1
ATOM 1845 O O . ARG A 1 234 ? -13.066 -13.343 -23.276 1.00 52.38 234 ARG A O 1
ATOM 1852 N N . ASP A 1 235 ? -11.805 -12.349 -21.707 1.00 64.00 235 ASP A N 1
ATOM 1853 C CA . ASP A 1 235 ? -11.538 -13.596 -21.000 1.00 64.00 235 ASP A CA 1
ATOM 1854 C C . ASP A 1 235 ? -12.769 -14.057 -20.186 1.00 64.00 235 ASP A C 1
ATOM 1856 O O . ASP A 1 235 ? -13.776 -13.356 -20.058 1.00 64.00 235 ASP A O 1
ATOM 1860 N N . ALA A 1 236 ? -12.716 -15.270 -19.633 1.00 55.28 236 ALA A N 1
ATOM 1861 C CA . ALA A 1 236 ? -13.843 -15.848 -18.898 1.00 55.28 236 ALA A CA 1
ATOM 1862 C C . ALA A 1 236 ? -14.250 -15.039 -17.647 1.00 55.28 236 ALA A C 1
ATOM 1864 O O . ALA A 1 236 ? -15.401 -15.114 -17.208 1.00 55.28 236 ALA A O 1
ATOM 1865 N N . THR A 1 237 ? -13.326 -14.277 -17.062 1.00 48.22 237 THR A N 1
ATOM 1866 C CA . THR A 1 237 ? -13.588 -13.380 -15.930 1.00 48.22 237 THR A CA 1
ATOM 1867 C C . THR A 1 237 ? -14.249 -12.098 -16.426 1.00 48.22 237 THR A C 1
ATOM 1869 O O . THR A 1 237 ? -15.218 -11.622 -15.832 1.00 48.22 237 THR A O 1
ATOM 1872 N N . GLU A 1 238 ? -13.788 -11.583 -17.562 1.00 54.72 238 GLU A N 1
ATOM 1873 C CA . GLU A 1 238 ? -14.368 -10.427 -18.229 1.00 54.72 238 GLU A CA 1
ATOM 1874 C C . GLU A 1 238 ? -15.808 -10.657 -18.675 1.00 54.72 238 GLU A C 1
ATOM 1876 O O . GLU A 1 238 ? -16.649 -9.766 -18.543 1.00 54.72 238 GLU A O 1
ATOM 1881 N N . GLU A 1 239 ? -16.110 -11.864 -19.146 1.00 68.81 239 GLU A N 1
ATOM 1882 C CA . GLU A 1 239 ? -17.460 -12.238 -19.554 1.00 68.81 239 GLU A CA 1
ATOM 1883 C C . GLU A 1 239 ? -18.408 -12.304 -18.348 1.00 68.81 239 GLU A C 1
ATOM 1885 O O . GLU A 1 239 ? -19.536 -11.810 -18.411 1.00 68.81 239 GLU A O 1
ATOM 1890 N N . LYS A 1 240 ? -17.929 -12.815 -17.202 1.00 66.44 240 LYS A N 1
ATOM 1891 C CA . LYS A 1 240 ? -18.695 -12.834 -15.945 1.00 66.44 240 LYS A CA 1
ATOM 1892 C C . LYS A 1 240 ? -18.978 -11.429 -15.426 1.00 66.44 240 LYS A C 1
ATOM 1894 O O . LYS A 1 240 ? -20.131 -11.115 -15.135 1.00 66.44 240 LYS A O 1
ATOM 1899 N N . ALA A 1 241 ? -17.967 -10.568 -15.335 1.00 54.69 241 ALA A N 1
ATOM 1900 C CA . ALA A 1 241 ? -18.172 -9.207 -14.845 1.00 54.69 241 ALA A CA 1
ATOM 1901 C C . ALA A 1 241 ? -18.983 -8.347 -15.835 1.00 54.69 241 ALA A C 1
ATOM 1903 O O . ALA A 1 241 ? -19.802 -7.527 -15.412 1.00 54.69 241 ALA A O 1
ATOM 1904 N N . HIS A 1 242 ? -18.870 -8.589 -17.147 1.00 63.41 242 HIS A N 1
ATOM 1905 C CA . HIS A 1 242 ? -19.792 -8.004 -18.119 1.00 63.41 242 HIS A CA 1
ATOM 1906 C C . HIS A 1 242 ? -21.234 -8.476 -17.897 1.00 63.41 242 HIS A C 1
ATOM 1908 O O . HIS A 1 242 ? -22.137 -7.642 -17.872 1.00 63.41 242 HIS A O 1
ATOM 1914 N N . ALA A 1 243 ? -21.466 -9.774 -17.686 1.00 68.31 243 ALA A N 1
ATOM 1915 C CA . ALA A 1 243 ? -22.800 -10.307 -17.410 1.00 68.31 243 ALA A CA 1
ATOM 1916 C C . ALA A 1 243 ? -23.409 -9.708 -16.129 1.00 68.31 243 ALA A C 1
ATOM 1918 O O . ALA A 1 243 ? -24.570 -9.300 -16.141 1.00 68.31 243 ALA A O 1
ATOM 1919 N N . VAL A 1 244 ? -22.620 -9.560 -15.057 1.00 65.38 244 VAL A N 1
ATOM 1920 C CA . VAL A 1 244 ? -23.049 -8.897 -13.810 1.00 65.38 244 VAL A CA 1
ATOM 1921 C C . VAL A 1 244 ? -23.396 -7.424 -14.052 1.00 65.38 244 VAL A C 1
ATOM 1923 O O . VAL A 1 244 ? -24.424 -6.939 -13.574 1.00 65.38 244 VAL A O 1
ATOM 1926 N N . LYS A 1 245 ? -22.576 -6.702 -14.827 1.00 58.62 245 LYS A N 1
ATOM 1927 C CA . LYS A 1 245 ? -22.830 -5.299 -15.183 1.00 58.62 245 LYS A CA 1
ATOM 1928 C C . LYS A 1 245 ? -24.097 -5.142 -16.029 1.00 58.62 245 LYS A C 1
ATOM 1930 O O . LYS A 1 245 ? -24.896 -4.252 -15.748 1.00 58.62 245 LYS A O 1
ATOM 1935 N N . VAL A 1 246 ? -24.295 -5.995 -17.035 1.00 64.75 246 VAL A N 1
ATOM 1936 C CA . VAL A 1 246 ? -25.501 -5.998 -17.879 1.00 64.75 246 VAL A CA 1
ATOM 1937 C C . VAL A 1 246 ? -26.740 -6.301 -17.042 1.00 64.75 246 VAL A C 1
ATOM 1939 O O . VAL A 1 246 ? -27.718 -5.565 -17.146 1.00 64.75 246 VAL A O 1
ATOM 1942 N N . ALA A 1 247 ? -26.678 -7.298 -16.156 1.00 63.84 247 ALA A N 1
ATOM 1943 C CA . ALA A 1 247 ? -27.775 -7.627 -15.251 1.00 63.84 247 ALA A CA 1
ATOM 1944 C C . ALA A 1 247 ? -28.148 -6.437 -14.350 1.00 63.84 247 ALA A C 1
ATOM 1946 O O . ALA A 1 247 ? -29.325 -6.113 -14.229 1.00 63.84 247 ALA A O 1
ATOM 1947 N N . ARG A 1 248 ? -27.154 -5.725 -13.793 1.00 56.25 248 ARG A N 1
ATOM 1948 C CA . ARG A 1 248 ? -27.387 -4.503 -13.000 1.00 56.25 248 ARG A CA 1
ATOM 1949 C C . ARG A 1 248 ? -28.067 -3.389 -13.797 1.00 56.25 248 ARG A C 1
ATOM 1951 O O . ARG A 1 248 ? -28.954 -2.733 -13.265 1.00 56.25 248 ARG A O 1
ATOM 1958 N N . ILE A 1 249 ? -27.668 -3.170 -15.050 1.00 57.12 249 ILE A N 1
ATOM 1959 C CA . ILE A 1 249 ? -28.272 -2.140 -15.914 1.00 57.12 249 ILE A CA 1
ATOM 1960 C C . ILE A 1 249 ? -29.722 -2.513 -16.259 1.00 57.12 249 ILE A C 1
ATOM 1962 O O . ILE A 1 249 ? -30.607 -1.664 -16.193 1.00 57.12 249 ILE A O 1
ATOM 1966 N N . GLN A 1 250 ? -29.977 -3.789 -16.550 1.00 60.16 250 GLN A N 1
ATOM 1967 C CA . GLN A 1 250 ? -31.311 -4.296 -16.884 1.00 60.16 250 GLN A CA 1
ATOM 1968 C C . GLN A 1 250 ? -32.280 -4.301 -15.696 1.00 60.16 250 GLN A C 1
ATOM 1970 O O . GLN A 1 250 ? -33.479 -4.216 -15.905 1.00 60.16 250 GLN A O 1
ATOM 1975 N N . THR A 1 251 ? -31.794 -4.358 -14.453 1.00 50.47 251 THR A N 1
ATOM 1976 C CA . THR A 1 251 ? -32.646 -4.230 -13.254 1.00 50.47 251 THR A CA 1
ATOM 1977 C C . THR A 1 251 ? -33.007 -2.787 -12.880 1.00 50.47 251 THR A C 1
ATOM 1979 O O . THR A 1 251 ? -33.813 -2.584 -11.978 1.00 50.47 251 THR A O 1
ATOM 1982 N N . VAL A 1 252 ? -32.394 -1.788 -13.526 1.00 48.78 252 VAL A N 1
ATOM 1983 C CA . VAL A 1 252 ? -32.608 -0.349 -13.259 1.00 48.78 252 VAL A CA 1
ATOM 1984 C C . VAL A 1 252 ? -33.422 0.325 -14.384 1.00 48.78 252 VAL A C 1
ATOM 1986 O O . VAL A 1 252 ? -33.721 1.515 -14.303 1.00 48.78 252 VAL A O 1
ATOM 1989 N N . THR A 1 253 ? -33.818 -0.435 -15.411 1.00 43.19 253 THR A N 1
ATOM 1990 C CA . THR A 1 253 ? -34.729 -0.014 -16.497 1.00 43.19 253 THR A CA 1
ATOM 1991 C C . THR A 1 253 ? -36.060 -0.739 -16.387 1.00 43.19 253 THR A C 1
ATOM 1993 O O . THR A 1 253 ? -37.080 -0.109 -16.741 1.00 43.19 253 THR A O 1
#

Radius of gyration: 20.48 Å; chains: 1; bounding box: 55×57×59 Å